Protein AF-A0A0A8UQR0-F1 (afdb_monomer_lite)

Structure (mmCIF, N/CA/C/O backbone):
data_AF-A0A0A8UQR0-F1
#
_entry.id   AF-A0A0A8UQR0-F1
#
loop_
_atom_site.group_PDB
_atom_site.id
_atom_site.type_symbol
_atom_site.label_atom_id
_atom_site.label_alt_id
_atom_site.label_comp_id
_atom_site.label_asym_id
_atom_site.label_entity_id
_atom_site.label_seq_id
_atom_site.pdbx_PDB_ins_code
_atom_site.Cartn_x
_atom_site.Cartn_y
_atom_site.Cartn_z
_atom_site.occupancy
_atom_site.B_iso_or_equiv
_atom_site.auth_seq_id
_atom_site.auth_comp_id
_atom_site.auth_asym_id
_atom_site.auth_atom_id
_atom_site.pdbx_PDB_model_num
ATOM 1 N N . MET A 1 1 ? 54.686 7.368 -71.693 1.00 35.97 1 MET A N 1
ATOM 2 C CA . MET A 1 1 ? 54.394 8.214 -70.517 1.00 35.97 1 MET A CA 1
ATOM 3 C C . MET A 1 1 ? 52.933 8.012 -70.152 1.00 35.97 1 MET A C 1
ATOM 5 O O . MET A 1 1 ? 52.071 8.606 -70.779 1.00 35.97 1 MET A O 1
ATOM 9 N N . GLN A 1 2 ? 52.648 7.084 -69.237 1.00 32.22 2 GLN A N 1
ATOM 10 C CA . GLN A 1 2 ? 51.301 6.881 -68.702 1.00 32.22 2 GLN A CA 1
ATOM 11 C C . GLN A 1 2 ? 51.170 7.713 -67.430 1.00 32.22 2 GLN A C 1
ATOM 13 O O . GLN A 1 2 ? 51.975 7.575 -66.508 1.00 32.22 2 GLN A O 1
ATOM 18 N N . ALA A 1 3 ? 50.191 8.613 -67.433 1.00 32.88 3 ALA A N 1
ATOM 19 C CA . ALA A 1 3 ? 49.817 9.415 -66.286 1.00 32.88 3 ALA A CA 1
ATOM 20 C C . ALA A 1 3 ? 49.315 8.488 -65.170 1.00 32.88 3 ALA A C 1
ATOM 22 O O . ALA A 1 3 ? 48.373 7.722 -65.368 1.00 32.88 3 ALA A O 1
ATOM 23 N N . LYS A 1 4 ? 49.970 8.553 -64.009 1.00 37.84 4 LYS A N 1
ATOM 24 C CA . LYS A 1 4 ? 49.445 8.008 -62.759 1.00 37.84 4 LYS A CA 1
ATOM 25 C C . LYS A 1 4 ? 48.233 8.849 -62.373 1.00 37.84 4 LYS A C 1
ATOM 27 O O . LYS A 1 4 ? 48.379 10.023 -62.052 1.00 37.84 4 LYS A O 1
ATOM 32 N N . THR A 1 5 ? 47.053 8.251 -62.415 1.00 36.47 5 THR A N 1
ATOM 33 C CA . THR A 1 5 ? 45.875 8.761 -61.720 1.00 36.47 5 THR A CA 1
ATOM 34 C C . THR A 1 5 ? 46.119 8.599 -60.224 1.00 36.47 5 THR A C 1
ATOM 36 O O . THR A 1 5 ? 46.084 7.492 -59.688 1.00 36.47 5 THR A O 1
ATOM 39 N N . GLU A 1 6 ? 46.431 9.707 -59.558 1.00 36.31 6 GLU A N 1
ATOM 40 C CA . GLU A 1 6 ? 46.380 9.814 -58.105 1.00 36.31 6 GLU A CA 1
ATOM 41 C C . GLU A 1 6 ? 44.924 9.634 -57.663 1.00 36.31 6 GLU A C 1
ATOM 43 O O . GLU A 1 6 ? 44.077 10.505 -57.857 1.00 36.31 6 GLU A O 1
ATOM 48 N N . ASN A 1 7 ? 44.626 8.468 -57.090 1.00 35.53 7 ASN A N 1
ATOM 49 C CA . ASN A 1 7 ? 43.424 8.267 -56.295 1.00 35.53 7 ASN A CA 1
ATOM 50 C C . ASN A 1 7 ? 43.618 9.051 -54.993 1.00 35.53 7 ASN A C 1
ATOM 52 O O . ASN A 1 7 ? 44.247 8.573 -54.051 1.00 35.53 7 ASN A O 1
ATOM 56 N N . VAL A 1 8 ? 43.116 10.282 -54.964 1.00 37.09 8 VAL A N 1
ATOM 57 C CA . VAL A 1 8 ? 42.961 11.045 -53.726 1.00 37.09 8 VAL A CA 1
ATOM 58 C C . VAL A 1 8 ? 41.821 10.389 -52.951 1.00 37.09 8 VAL A C 1
ATOM 60 O O . VAL A 1 8 ? 40.648 10.697 -53.159 1.00 37.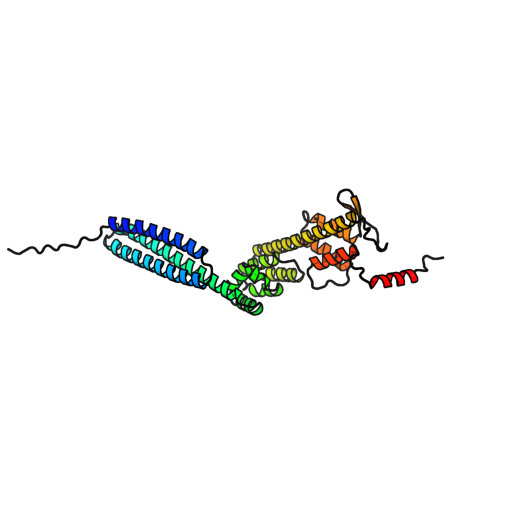09 8 VAL A O 1
ATOM 63 N N . GLU A 1 9 ? 42.163 9.428 -52.091 1.00 41.56 9 GLU A N 1
ATOM 64 C CA . GLU A 1 9 ? 41.259 8.954 -51.049 1.00 41.56 9 GLU A CA 1
ATOM 65 C C . GLU A 1 9 ? 40.857 10.159 -50.192 1.00 41.56 9 GLU A C 1
ATOM 67 O O . GLU A 1 9 ? 41.681 10.824 -49.565 1.00 41.56 9 GLU A O 1
ATOM 72 N N . SER A 1 10 ? 39.563 10.469 -50.212 1.00 42.19 10 SER A N 1
ATOM 73 C CA . SER A 1 10 ? 38.918 11.422 -49.310 1.00 42.19 10 SER A CA 1
ATOM 74 C C . SER A 1 10 ? 39.389 11.199 -47.867 1.00 42.19 10 SER A C 1
ATOM 76 O O . SER A 1 10 ? 39.423 10.039 -47.448 1.00 42.19 10 SER A O 1
ATOM 78 N N . PRO A 1 11 ? 39.702 12.251 -47.083 1.00 47.28 11 PRO A N 1
ATOM 79 C CA . PRO A 1 11 ? 40.235 12.082 -45.737 1.00 47.28 11 PRO A CA 1
ATOM 80 C C . PRO A 1 11 ? 39.185 11.396 -44.857 1.00 47.28 11 PRO A C 1
ATOM 82 O O . PRO A 1 11 ? 38.204 12.004 -44.427 1.00 47.28 11 PRO A O 1
ATOM 85 N N . GLY A 1 12 ? 39.367 10.095 -44.634 1.00 62.47 12 GLY A N 1
ATOM 86 C CA . GLY A 1 12 ? 38.559 9.321 -43.704 1.00 62.47 12 GLY A CA 1
ATOM 87 C C . GLY A 1 12 ? 38.751 9.864 -42.291 1.00 62.47 12 GLY A C 1
ATOM 88 O O . GLY A 1 12 ? 39.872 10.152 -41.880 1.00 62.47 12 GLY A O 1
ATOM 89 N N . ILE A 1 13 ? 37.654 10.030 -41.549 1.00 75.19 13 ILE A N 1
ATOM 90 C CA . ILE A 1 13 ? 37.680 10.411 -40.127 1.00 75.19 13 ILE A CA 1
ATOM 91 C C . ILE A 1 13 ? 38.603 9.436 -39.385 1.00 75.19 13 ILE A C 1
ATOM 93 O O . ILE A 1 13 ? 38.414 8.231 -39.517 1.00 75.19 13 ILE A O 1
ATOM 97 N N . SER A 1 14 ? 39.573 9.926 -38.607 1.00 85.19 14 SER A N 1
ATOM 98 C CA . SER A 1 14 ? 40.479 9.040 -37.866 1.00 85.19 14 SER A CA 1
ATOM 99 C C . SER A 1 14 ? 39.768 8.347 -36.693 1.00 85.19 14 SER A C 1
ATOM 101 O O . SER A 1 14 ? 38.771 8.850 -36.166 1.00 85.19 14 SER A O 1
ATOM 103 N N . LEU A 1 15 ? 40.301 7.211 -36.225 1.00 83.94 15 LEU A N 1
ATOM 104 C CA . LEU A 1 15 ? 39.770 6.517 -35.043 1.00 83.94 15 LEU A CA 1
ATOM 105 C C . LEU A 1 15 ? 39.748 7.437 -33.809 1.00 83.94 15 LEU A C 1
ATOM 107 O O . LEU A 1 15 ? 38.752 7.489 -33.093 1.00 83.94 15 LEU A O 1
ATOM 111 N N . ARG A 1 16 ? 40.794 8.249 -33.617 1.00 85.69 16 ARG A N 1
ATOM 112 C CA . ARG A 1 16 ? 40.886 9.223 -32.517 1.00 85.69 16 ARG A CA 1
ATOM 113 C C . ARG A 1 16 ? 39.823 10.322 -32.616 1.00 85.69 16 ARG A C 1
ATOM 115 O O . ARG A 1 16 ? 39.294 10.770 -31.597 1.00 85.69 16 ARG A O 1
ATOM 122 N N . ASP A 1 17 ? 39.471 10.742 -33.830 1.00 87.31 17 ASP A N 1
ATOM 123 C CA . ASP A 1 17 ? 38.374 11.692 -34.044 1.00 87.31 17 ASP A CA 1
ATOM 124 C C . ASP A 1 17 ? 37.016 11.064 -33.719 1.00 87.31 17 ASP A C 1
ATOM 126 O O . ASP A 1 17 ? 36.154 11.736 -33.149 1.00 87.31 17 ASP A O 1
ATOM 130 N N . LEU A 1 18 ? 36.820 9.777 -34.034 1.00 86.62 18 LEU A N 1
ATOM 131 C CA . LEU A 1 18 ? 35.623 9.031 -33.635 1.00 86.62 18 LEU A CA 1
ATOM 132 C C . LEU A 1 18 ? 35.529 8.881 -32.115 1.00 86.62 18 LEU A C 1
ATOM 134 O O . LEU A 1 18 ? 34.454 9.099 -31.558 1.00 86.62 18 LEU A O 1
ATOM 138 N N . GLU A 1 19 ? 36.633 8.578 -31.432 1.00 87.75 19 GLU A N 1
ATOM 139 C CA . GLU A 1 19 ? 36.680 8.497 -29.967 1.00 87.75 19 GLU A CA 1
ATOM 140 C C . GLU A 1 19 ? 36.320 9.828 -29.302 1.00 87.75 19 GLU A C 1
ATOM 142 O O . GLU A 1 19 ? 35.497 9.865 -28.382 1.00 87.75 19 GLU A O 1
ATOM 147 N N . ASN A 1 20 ? 36.899 10.932 -29.783 1.00 88.19 20 ASN A N 1
ATOM 148 C CA . ASN A 1 20 ? 36.610 12.269 -29.268 1.00 88.19 20 ASN A CA 1
ATOM 149 C C . ASN A 1 20 ? 35.148 12.658 -29.515 1.00 88.19 20 ASN A C 1
ATOM 151 O O . ASN A 1 20 ? 34.475 13.121 -28.592 1.00 88.19 20 ASN A O 1
ATOM 155 N N . LYS A 1 21 ? 34.630 12.414 -30.727 1.00 87.38 21 LYS A N 1
ATOM 156 C CA . LYS A 1 21 ? 33.216 12.653 -31.058 1.00 87.38 21 LYS A CA 1
ATOM 157 C C . LYS A 1 21 ? 32.290 11.836 -30.162 1.00 87.38 21 LYS A C 1
ATOM 159 O O . LYS A 1 21 ? 31.342 12.392 -29.616 1.00 87.38 21 LYS A O 1
ATOM 164 N N . PHE A 1 22 ? 32.579 10.552 -29.968 1.00 88.81 22 PHE A N 1
ATOM 165 C CA . PHE A 1 22 ? 31.787 9.678 -29.107 1.00 88.81 22 PHE A CA 1
ATOM 166 C C . PHE A 1 22 ? 31.813 10.129 -27.640 1.00 88.81 22 PHE A C 1
ATOM 168 O O . PHE A 1 22 ? 30.776 10.135 -26.972 1.00 88.81 22 PHE A O 1
ATOM 175 N N . ARG A 1 23 ? 32.977 10.555 -27.131 1.00 88.69 23 ARG A N 1
ATOM 176 C CA . ARG A 1 23 ? 33.119 11.054 -25.756 1.00 88.69 23 ARG A CA 1
ATOM 177 C C . ARG A 1 23 ? 32.273 12.303 -25.515 1.00 88.69 23 ARG A C 1
ATOM 179 O O . ARG A 1 23 ? 31.535 12.334 -24.532 1.00 88.69 23 ARG A O 1
ATOM 186 N N . THR A 1 24 ? 32.358 13.299 -26.396 1.00 88.75 24 THR A N 1
ATOM 187 C CA . THR A 1 24 ? 31.541 14.520 -26.303 1.00 88.75 24 THR A CA 1
ATOM 188 C C . THR A 1 24 ? 30.057 14.179 -26.388 1.00 88.75 24 THR A C 1
ATOM 190 O O . THR A 1 24 ? 29.279 14.582 -25.529 1.00 88.75 24 THR A O 1
ATOM 193 N N . TYR A 1 25 ? 29.682 13.323 -27.339 1.00 89.00 25 TYR A N 1
ATOM 194 C CA . TYR A 1 25 ? 28.292 12.925 -27.532 1.00 89.00 25 TYR A CA 1
ATOM 195 C C . TYR A 1 25 ? 27.687 12.204 -26.321 1.00 89.00 25 TYR A C 1
ATOM 197 O O . TYR A 1 25 ? 26.539 12.436 -25.949 1.00 89.00 25 TYR A O 1
ATOM 205 N N . THR A 1 26 ? 28.468 11.343 -25.666 1.00 87.56 26 THR A N 1
ATOM 206 C CA . THR A 1 26 ? 28.027 10.630 -24.458 1.00 87.56 26 THR A CA 1
ATOM 207 C C . THR A 1 26 ? 27.762 11.600 -23.300 1.00 87.56 26 THR A C 1
ATOM 209 O O . THR A 1 26 ? 26.810 11.410 -22.540 1.00 87.56 26 THR A O 1
ATOM 212 N N . LEU A 1 27 ? 28.573 12.658 -23.171 1.00 89.44 27 LEU A N 1
ATOM 213 C CA . LEU A 1 27 ? 28.341 13.717 -22.185 1.00 89.44 27 LEU A CA 1
ATOM 214 C C . LEU A 1 27 ? 27.054 14.485 -22.494 1.00 89.44 27 LEU A C 1
ATOM 216 O O . LEU A 1 27 ? 26.237 14.674 -21.593 1.00 89.44 27 LEU A O 1
ATOM 220 N N . ASP A 1 28 ? 26.829 14.843 -23.759 1.00 89.94 28 ASP A N 1
ATOM 221 C CA . ASP A 1 28 ? 25.608 15.528 -24.195 1.00 89.94 28 ASP A CA 1
ATOM 222 C C . ASP A 1 28 ? 24.356 14.682 -23.930 1.00 89.94 28 ASP A C 1
ATOM 224 O O . ASP A 1 28 ? 23.376 15.189 -23.387 1.00 89.94 28 ASP A O 1
ATOM 228 N N . CYS A 1 29 ? 24.412 13.372 -24.193 1.00 87.88 29 CYS A N 1
ATOM 229 C CA . CYS A 1 29 ? 23.359 12.419 -23.828 1.00 87.88 29 CYS A CA 1
ATOM 230 C C . CYS A 1 29 ? 23.086 12.401 -22.311 1.00 87.88 29 CYS A C 1
ATOM 232 O O . CYS A 1 29 ? 21.943 12.282 -21.863 1.00 87.88 29 CYS A O 1
ATOM 234 N N . GLY A 1 30 ? 24.136 12.502 -21.491 1.00 87.69 30 GLY A N 1
ATOM 235 C CA . GLY A 1 30 ? 24.023 12.623 -20.036 1.00 87.69 30 GLY A CA 1
ATOM 236 C C . GLY A 1 30 ? 23.313 13.911 -19.611 1.00 87.69 30 GLY A C 1
ATOM 237 O O . GLY A 1 30 ? 22.336 13.855 -18.861 1.00 87.69 30 GLY A O 1
ATOM 238 N N . PHE A 1 31 ? 23.756 15.059 -20.130 1.00 90.81 31 PHE A N 1
ATOM 239 C CA . PHE A 1 31 ? 23.133 16.357 -19.855 1.00 90.81 31 PHE A CA 1
ATOM 240 C C . PHE A 1 31 ? 21.690 16.424 -20.346 1.00 90.81 31 PHE A C 1
ATOM 242 O O . PHE A 1 31 ? 20.831 16.960 -19.648 1.00 90.81 31 PHE A O 1
ATOM 249 N N . PHE A 1 32 ? 21.410 15.853 -21.514 1.00 92.50 32 PHE A N 1
ATOM 250 C CA . PHE A 1 32 ? 20.069 15.747 -22.063 1.00 92.50 32 PHE A CA 1
ATOM 251 C C . PHE A 1 32 ? 19.125 15.033 -21.090 1.00 92.50 32 PHE A C 1
ATOM 253 O O . PHE A 1 32 ? 18.117 15.609 -20.686 1.00 92.50 32 PHE A O 1
ATOM 260 N N . ARG A 1 33 ? 19.490 13.829 -20.630 1.00 89.94 33 ARG A N 1
ATOM 261 C CA . ARG A 1 33 ? 18.686 13.061 -19.663 1.00 89.94 33 ARG A CA 1
ATOM 262 C C . ARG A 1 33 ? 18.449 13.827 -18.364 1.00 89.94 33 ARG A C 1
ATOM 264 O O . ARG A 1 33 ? 17.333 13.829 -17.850 1.00 89.94 33 ARG A O 1
ATOM 271 N N . ALA A 1 34 ? 19.477 14.501 -17.849 1.00 88.81 34 ALA A N 1
ATOM 272 C CA . ALA A 1 34 ? 19.352 15.318 -16.645 1.00 88.81 34 ALA A CA 1
ATOM 273 C C . ALA A 1 34 ? 18.372 16.488 -16.841 1.00 88.81 34 ALA A C 1
ATOM 275 O O . ALA A 1 34 ? 17.523 16.721 -15.985 1.00 88.81 34 ALA A O 1
ATOM 276 N N . ARG A 1 35 ? 18.435 17.183 -17.985 1.00 91.25 35 ARG A N 1
ATOM 277 C CA . ARG A 1 35 ? 17.501 18.272 -18.321 1.00 91.25 35 ARG A CA 1
ATOM 278 C C . ARG A 1 35 ? 16.073 17.769 -18.502 1.00 91.25 35 ARG A C 1
ATOM 280 O O . ARG A 1 35 ? 15.148 18.421 -18.032 1.00 91.25 35 ARG A O 1
ATOM 287 N N . GLN A 1 36 ? 15.887 16.627 -19.163 1.00 90.50 36 GLN A N 1
ATOM 288 C CA . GLN A 1 36 ? 14.553 16.059 -19.361 1.00 90.50 36 GLN A CA 1
ATOM 289 C C . GLN A 1 36 ? 13.915 15.636 -18.043 1.00 90.50 36 GLN A C 1
ATOM 291 O O . GLN A 1 36 ? 12.731 15.873 -17.850 1.00 90.50 36 GLN A O 1
ATOM 296 N N . ARG A 1 37 ? 14.696 15.098 -17.098 1.00 87.94 37 ARG A N 1
ATOM 297 C CA . ARG A 1 37 ? 14.196 14.785 -15.754 1.00 87.94 37 ARG A CA 1
ATOM 298 C C . ARG A 1 37 ? 13.560 16.002 -15.076 1.00 87.94 37 ARG A C 1
ATOM 300 O O . ARG A 1 37 ? 12.438 15.891 -14.608 1.00 87.94 37 ARG A O 1
ATOM 307 N N . VAL A 1 38 ? 14.231 17.156 -15.102 1.00 87.56 38 VAL A N 1
ATOM 308 C CA . VAL A 1 38 ? 13.683 18.408 -14.545 1.00 87.56 38 VAL A CA 1
ATOM 309 C C . VAL A 1 38 ? 12.371 18.785 -15.238 1.00 87.56 38 VAL A C 1
ATOM 311 O O . VAL A 1 38 ? 11.381 19.068 -14.578 1.00 87.56 38 VAL A O 1
ATOM 314 N N . LYS A 1 39 ? 12.319 18.697 -16.573 1.00 88.56 39 LYS A N 1
ATOM 315 C CA . LYS A 1 39 ? 11.089 18.983 -17.326 1.00 88.56 39 LYS A CA 1
ATOM 316 C C . LYS A 1 39 ? 9.941 18.020 -17.003 1.00 88.56 39 LYS A C 1
ATOM 318 O O . LYS A 1 39 ? 8.789 18.440 -17.012 1.00 88.56 39 LYS A O 1
ATOM 323 N N . PHE A 1 40 ? 10.233 16.742 -16.754 1.00 87.25 40 PHE A N 1
ATOM 324 C CA . PHE A 1 40 ? 9.223 15.760 -16.351 1.00 87.25 40 PHE A CA 1
ATOM 325 C C . PHE A 1 40 ? 8.680 16.039 -14.947 1.00 87.25 40 PHE A C 1
ATOM 327 O O . PHE A 1 40 ? 7.483 15.839 -14.728 1.00 87.25 40 PHE A O 1
ATOM 334 N N . ASP A 1 41 ? 9.531 16.511 -14.033 1.00 81.94 41 ASP A N 1
ATOM 335 C CA . ASP A 1 41 ? 9.133 16.923 -12.683 1.00 81.94 41 ASP A CA 1
ATOM 336 C C . ASP A 1 41 ? 8.239 18.184 -12.726 1.00 81.94 41 ASP A C 1
ATOM 338 O O . ASP A 1 41 ? 7.265 18.269 -11.981 1.00 81.94 41 ASP A O 1
ATOM 342 N N . ASP A 1 42 ? 8.495 19.104 -13.665 1.00 84.19 42 ASP A N 1
ATOM 343 C CA . ASP A 1 42 ? 7.727 20.348 -13.867 1.00 84.19 42 ASP A CA 1
ATOM 344 C C . ASP A 1 42 ? 6.433 20.172 -14.701 1.00 84.19 42 ASP A C 1
ATOM 346 O O . ASP A 1 42 ? 5.673 21.123 -14.920 1.00 84.19 42 ASP A O 1
ATOM 350 N N . ALA A 1 43 ? 6.166 18.974 -15.229 1.00 84.00 43 ALA A N 1
ATOM 351 C CA . ALA A 1 43 ? 5.028 18.732 -16.112 1.00 84.00 43 ALA A CA 1
ATOM 352 C C . ALA A 1 43 ? 3.699 18.664 -15.330 1.00 84.00 43 ALA A C 1
ATOM 354 O O . ALA A 1 43 ? 3.343 17.640 -14.744 1.00 84.00 43 ALA A O 1
ATOM 355 N N . ASN A 1 44 ? 2.927 19.752 -15.396 1.00 77.88 44 ASN A N 1
ATOM 356 C CA . ASN A 1 44 ? 1.726 19.966 -14.576 1.00 77.88 44 ASN A CA 1
ATOM 357 C C . ASN A 1 44 ? 0.451 19.234 -15.036 1.00 77.88 44 ASN A C 1
ATOM 359 O O . ASN A 1 44 ? -0.540 19.226 -14.309 1.00 77.88 44 ASN A O 1
ATOM 363 N N . ASN A 1 45 ? 0.419 18.656 -16.240 1.00 84.69 45 ASN A N 1
ATOM 364 C CA . ASN A 1 45 ? -0.737 17.895 -16.723 1.00 84.69 45 ASN A CA 1
ATOM 365 C C . ASN A 1 45 ? -0.314 16.725 -17.625 1.00 84.69 45 ASN A C 1
ATOM 367 O O . ASN A 1 45 ? 0.797 16.706 -18.164 1.00 84.69 45 ASN A O 1
ATOM 371 N N . LEU A 1 46 ? -1.216 15.751 -17.788 1.00 86.50 46 LEU A N 1
ATOM 372 C CA . LEU A 1 46 ? -0.942 14.517 -18.528 1.00 86.50 46 LEU A CA 1
ATOM 373 C C . LEU A 1 46 ? -0.615 14.777 -20.003 1.00 86.50 46 LEU A C 1
ATOM 375 O O . LEU A 1 46 ? 0.304 14.164 -20.528 1.00 86.50 46 LEU A O 1
ATOM 379 N N . THR A 1 47 ? -1.306 15.709 -20.659 1.00 88.12 47 THR A N 1
ATOM 380 C CA . THR A 1 47 ? -1.094 16.008 -22.083 1.00 88.12 47 THR A CA 1
ATOM 381 C C . THR A 1 47 ? 0.308 16.558 -22.345 1.00 88.12 47 THR A C 1
ATOM 383 O O . THR A 1 47 ? 0.995 16.111 -23.264 1.00 88.12 47 THR A O 1
ATOM 386 N N . THR A 1 48 ? 0.772 17.494 -21.513 1.00 88.19 48 THR A N 1
ATOM 387 C CA . THR A 1 48 ? 2.138 18.026 -21.579 1.00 88.19 48 THR A CA 1
ATOM 388 C C . THR A 1 48 ? 3.163 16.934 -21.267 1.00 88.19 48 THR A C 1
ATOM 390 O O . THR A 1 48 ? 4.179 16.838 -21.951 1.00 88.19 48 THR A O 1
ATOM 393 N N . PHE A 1 49 ? 2.882 16.071 -20.287 1.00 89.69 49 PHE A N 1
ATOM 394 C CA . PHE A 1 49 ? 3.744 14.941 -19.936 1.00 89.69 49 PHE A CA 1
ATOM 395 C C . PHE A 1 49 ? 3.865 13.913 -21.080 1.00 89.69 49 PHE A C 1
ATOM 397 O O . PHE A 1 49 ? 4.966 13.473 -21.407 1.00 89.69 49 PHE A O 1
ATOM 404 N N . GLU A 1 50 ? 2.758 13.580 -21.747 1.00 90.25 50 GLU A N 1
ATOM 405 C CA . GLU A 1 50 ? 2.704 12.704 -22.926 1.00 90.25 50 GLU A CA 1
ATOM 406 C C . GLU A 1 50 ? 3.461 13.278 -24.123 1.00 90.25 50 GLU A C 1
ATOM 408 O O . GLU A 1 50 ? 4.165 12.555 -24.835 1.00 90.25 50 GLU A O 1
ATOM 413 N N . GLN A 1 51 ? 3.309 14.580 -24.373 1.00 91.50 51 GLN A N 1
ATOM 414 C CA . GLN A 1 51 ? 4.055 15.262 -25.424 1.00 91.50 51 GLN A CA 1
ATOM 415 C C . GLN A 1 51 ? 5.559 15.220 -25.133 1.00 91.50 51 GLN A C 1
ATOM 417 O O . GLN A 1 51 ? 6.329 14.794 -25.994 1.00 91.50 51 GLN A O 1
ATOM 422 N N . LEU A 1 52 ? 5.961 15.561 -23.906 1.00 92.88 52 LEU A N 1
ATOM 423 C CA . LEU A 1 52 ? 7.358 15.535 -23.479 1.00 92.88 52 LEU A CA 1
ATOM 424 C C . LEU A 1 52 ? 7.969 14.129 -23.587 1.00 92.88 52 LEU A C 1
ATOM 426 O O . LEU A 1 52 ? 9.112 13.986 -24.025 1.00 92.88 52 LEU A O 1
ATOM 430 N N . HIS A 1 53 ? 7.211 13.079 -23.252 1.00 92.94 53 HIS A N 1
ATOM 431 C CA . HIS A 1 53 ? 7.640 11.692 -23.441 1.00 92.94 53 HIS A CA 1
ATOM 432 C C . HIS A 1 53 ? 7.875 11.346 -24.909 1.00 92.94 53 HIS A C 1
ATOM 434 O O . HIS A 1 53 ? 8.920 10.782 -25.235 1.00 92.94 53 HIS A O 1
ATOM 440 N N . ARG A 1 54 ? 6.933 11.690 -25.797 1.00 92.19 54 ARG A N 1
ATOM 441 C CA . ARG A 1 54 ? 7.062 11.422 -27.238 1.00 92.19 54 ARG A CA 1
ATOM 442 C C . ARG A 1 54 ? 8.272 12.132 -27.837 1.00 92.19 54 ARG A C 1
ATOM 444 O O . ARG A 1 54 ? 9.036 11.508 -28.570 1.00 92.19 54 ARG A O 1
ATOM 451 N N . GLU A 1 55 ? 8.462 13.404 -27.499 1.00 94.06 55 GLU A N 1
ATOM 452 C CA . GLU A 1 55 ? 9.615 14.196 -27.943 1.00 94.06 55 GLU A CA 1
ATOM 453 C C . GLU A 1 55 ? 10.926 13.603 -27.411 1.00 94.06 55 GLU A C 1
ATOM 455 O O . GLU A 1 55 ? 11.848 13.346 -28.184 1.00 94.06 55 GLU A O 1
ATOM 460 N N . THR A 1 56 ? 10.979 13.264 -26.121 1.00 94.06 56 THR A N 1
ATOM 461 C CA . THR A 1 56 ? 12.173 12.673 -25.501 1.00 94.06 56 THR A CA 1
ATOM 462 C C . THR A 1 56 ? 12.525 11.317 -26.111 1.00 94.06 56 THR A C 1
ATOM 464 O O . THR A 1 56 ? 13.684 11.082 -26.437 1.00 94.06 56 THR A O 1
ATOM 467 N N . ILE A 1 57 ? 11.553 10.419 -26.308 1.00 93.81 57 ILE A N 1
ATOM 468 C CA . ILE A 1 57 ? 11.798 9.106 -26.928 1.00 93.81 57 ILE A CA 1
ATOM 469 C C . ILE A 1 57 ? 12.288 9.275 -28.370 1.00 93.81 57 ILE A C 1
ATOM 471 O O . ILE A 1 57 ? 13.207 8.568 -28.788 1.00 93.81 57 ILE A O 1
ATOM 475 N N . LYS A 1 58 ? 11.719 10.222 -29.127 1.00 95.38 58 LYS A N 1
ATOM 476 C CA . LYS A 1 58 ? 12.183 10.538 -30.482 1.00 95.38 58 LYS A CA 1
ATOM 477 C C . LYS A 1 58 ? 13.652 10.973 -30.472 1.00 95.38 58 LYS A C 1
ATOM 479 O O . LYS A 1 58 ? 14.453 10.386 -31.194 1.00 95.38 58 LYS A O 1
ATOM 484 N N . GLU A 1 59 ? 14.017 11.920 -29.612 1.00 93.88 59 GLU A N 1
ATOM 485 C CA . GLU A 1 59 ? 15.397 12.406 -29.500 1.00 93.88 59 GLU A CA 1
ATOM 486 C C . GLU A 1 59 ? 16.372 11.313 -29.027 1.00 93.88 59 GLU A C 1
ATOM 488 O O . GLU A 1 59 ? 17.481 11.200 -29.548 1.00 93.88 59 GLU A O 1
ATOM 493 N N . VAL A 1 60 ? 15.974 10.442 -28.093 1.00 93.75 60 VAL A N 1
ATOM 494 C CA . VAL A 1 60 ? 16.819 9.310 -27.666 1.00 93.75 60 VAL A CA 1
ATOM 495 C C . VAL A 1 60 ? 16.996 8.287 -28.794 1.00 93.75 60 VAL A C 1
ATOM 497 O O . VAL A 1 60 ? 18.081 7.726 -28.952 1.00 93.75 60 VAL A O 1
ATOM 500 N N . ASN A 1 61 ? 15.975 8.056 -29.622 1.00 94.81 61 ASN A N 1
ATOM 501 C CA . ASN A 1 61 ? 16.103 7.199 -30.802 1.00 94.81 61 ASN A CA 1
ATOM 502 C C . ASN A 1 61 ? 17.048 7.797 -31.852 1.00 94.81 61 ASN A C 1
ATOM 504 O O . ASN A 1 61 ? 17.853 7.064 -32.430 1.00 94.81 61 ASN A O 1
ATOM 508 N N . GLU A 1 62 ? 17.016 9.115 -32.053 1.00 93.94 62 GLU A N 1
ATOM 509 C CA . GLU A 1 62 ? 18.003 9.823 -32.878 1.00 93.94 62 GLU A CA 1
ATOM 510 C C . GLU A 1 62 ? 19.419 9.663 -32.297 1.00 93.94 62 GLU A C 1
ATOM 512 O O . GLU A 1 62 ? 20.365 9.395 -33.044 1.00 93.94 62 GLU A O 1
ATOM 517 N N . GLN A 1 63 ? 19.563 9.699 -30.964 1.00 92.69 63 GLN A N 1
ATOM 518 C CA . GLN A 1 63 ? 20.839 9.436 -30.290 1.00 92.69 63 GLN A CA 1
ATOM 519 C C . GLN A 1 63 ? 21.350 8.011 -30.499 1.00 92.69 63 GLN A C 1
ATOM 521 O O . GLN A 1 63 ? 22.530 7.803 -30.798 1.00 92.69 63 GLN A O 1
ATOM 526 N N . ILE A 1 64 ? 20.466 7.021 -30.400 1.00 93.50 64 ILE A N 1
ATOM 527 C CA . ILE A 1 64 ? 20.791 5.621 -30.683 1.00 93.50 64 ILE A CA 1
ATOM 528 C C . ILE A 1 64 ? 21.219 5.452 -32.145 1.00 93.50 64 ILE A C 1
ATOM 530 O O . ILE A 1 64 ? 22.212 4.772 -32.408 1.00 93.50 64 ILE A O 1
ATOM 534 N N . ALA A 1 65 ? 20.506 6.069 -33.090 1.00 93.06 65 ALA A N 1
ATOM 535 C CA . ALA A 1 65 ? 20.830 5.996 -34.512 1.00 93.06 65 ALA A CA 1
ATOM 536 C C . ALA A 1 65 ? 22.198 6.627 -34.817 1.00 93.06 65 ALA A C 1
ATOM 538 O O . ALA A 1 65 ? 22.998 6.035 -35.545 1.00 93.06 65 ALA A O 1
ATOM 539 N N . PHE A 1 66 ? 22.502 7.778 -34.210 1.00 91.56 66 PHE A N 1
ATOM 540 C CA . PHE A 1 66 ? 23.796 8.442 -34.347 1.00 91.56 66 PHE A CA 1
ATOM 541 C C . PHE A 1 66 ? 24.949 7.569 -33.834 1.00 91.56 66 PHE A C 1
ATOM 543 O O . PHE A 1 66 ? 25.910 7.318 -34.566 1.00 91.56 66 PHE A O 1
ATOM 550 N N . VAL A 1 67 ? 24.842 7.042 -32.608 1.00 89.81 67 VAL A N 1
ATOM 551 C CA . VAL A 1 67 ? 25.869 6.154 -32.030 1.00 89.81 67 VAL A CA 1
ATOM 552 C C . VAL A 1 67 ? 25.978 4.850 -32.828 1.00 89.81 67 VAL A C 1
ATOM 554 O O . VAL A 1 67 ? 27.080 4.347 -33.042 1.00 89.81 67 VAL A O 1
ATOM 557 N N . GLY A 1 68 ? 24.860 4.327 -33.338 1.00 90.25 68 GLY A N 1
ATOM 558 C CA . GLY A 1 68 ? 24.836 3.159 -34.219 1.00 90.25 68 GLY A CA 1
ATOM 559 C C . GLY A 1 68 ? 25.607 3.390 -35.521 1.00 90.25 68 GLY A C 1
ATOM 560 O O . GLY A 1 68 ? 26.423 2.553 -35.909 1.00 90.25 68 GLY A O 1
ATOM 561 N N . ALA A 1 69 ? 25.421 4.547 -36.161 1.00 89.50 69 ALA A N 1
ATOM 562 C CA . ALA A 1 69 ? 26.168 4.924 -37.359 1.00 89.50 69 ALA A CA 1
ATOM 563 C C . ALA A 1 69 ? 27.674 5.068 -37.076 1.00 89.50 69 ALA A C 1
ATOM 565 O O . ALA A 1 69 ? 28.496 4.585 -37.859 1.00 89.50 69 ALA A O 1
ATOM 566 N N . GLN A 1 70 ? 28.047 5.661 -35.936 1.00 87.81 70 GLN A N 1
ATOM 567 C CA . GLN A 1 70 ? 29.449 5.744 -35.511 1.00 87.81 70 GLN A CA 1
ATOM 568 C C . GLN A 1 70 ? 30.052 4.367 -35.214 1.00 87.81 70 GLN A C 1
ATOM 570 O O . GLN A 1 70 ? 31.194 4.116 -35.590 1.00 87.81 70 GLN A O 1
ATOM 575 N N . SER A 1 71 ? 29.284 3.447 -34.625 1.00 88.44 71 SER A N 1
ATOM 576 C CA . SER A 1 71 ? 29.732 2.071 -34.385 1.00 88.44 71 SER A CA 1
ATOM 577 C C . SER A 1 71 ? 30.036 1.338 -35.693 1.00 88.44 71 SER A C 1
ATOM 579 O O . SER A 1 71 ? 31.055 0.660 -35.797 1.00 88.44 71 SER A O 1
ATOM 581 N N . VAL A 1 72 ? 29.217 1.520 -36.735 1.00 87.56 72 VAL A N 1
ATOM 582 C CA . VAL A 1 72 ? 29.492 0.956 -38.071 1.00 87.56 72 VAL A CA 1
ATOM 583 C C . VAL A 1 72 ? 30.773 1.540 -38.679 1.00 87.56 72 VAL A C 1
ATOM 585 O O . VAL A 1 72 ? 31.509 0.817 -39.348 1.00 87.56 72 VAL A O 1
ATOM 588 N N . GLN A 1 73 ? 31.071 2.820 -38.437 1.00 85.75 73 GLN A N 1
ATOM 589 C CA . GLN A 1 73 ? 32.330 3.433 -38.874 1.00 85.75 73 GLN A CA 1
ATOM 590 C C . GLN A 1 73 ? 33.530 2.902 -38.084 1.00 85.75 73 GLN A C 1
ATOM 592 O O . GLN A 1 73 ? 34.539 2.562 -38.693 1.00 85.75 73 GLN A O 1
ATOM 597 N N . ALA A 1 74 ? 33.406 2.751 -36.763 1.00 85.69 74 ALA A N 1
ATOM 598 C CA . ALA A 1 74 ? 34.453 2.202 -35.904 1.00 85.69 74 ALA A CA 1
ATOM 599 C C . ALA A 1 74 ? 34.823 0.754 -36.284 1.00 85.69 74 ALA A C 1
ATOM 601 O O . ALA A 1 74 ? 35.998 0.403 -36.279 1.00 85.69 74 ALA A O 1
ATOM 602 N N . LYS A 1 75 ? 33.856 -0.062 -36.736 1.00 85.31 75 LYS A N 1
ATOM 603 C CA . LYS A 1 75 ? 34.119 -1.423 -37.250 1.00 85.31 75 LYS A CA 1
ATOM 604 C C . LYS A 1 75 ? 35.065 -1.465 -38.455 1.00 85.31 75 LYS A C 1
ATOM 606 O O . LYS A 1 75 ? 35.694 -2.492 -38.684 1.00 85.31 75 LYS A O 1
ATOM 611 N N . LYS A 1 76 ? 35.179 -0.378 -39.229 1.00 86.94 76 LYS A N 1
ATOM 612 C CA . LYS A 1 76 ? 36.077 -0.312 -40.397 1.00 86.94 76 LYS A CA 1
ATOM 613 C C . LYS A 1 76 ? 37.562 -0.282 -40.012 1.00 86.94 76 LYS A C 1
ATOM 615 O O . LYS A 1 76 ? 38.394 -0.514 -40.878 1.00 86.94 76 LYS A O 1
ATOM 620 N N . PHE A 1 77 ? 37.881 -0.031 -38.740 1.00 83.94 77 PHE A N 1
ATOM 621 C CA . PHE A 1 77 ? 39.250 0.023 -38.214 1.00 83.94 77 PHE A CA 1
ATOM 622 C C . PHE A 1 77 ? 39.758 -1.326 -37.674 1.00 83.94 77 PHE A C 1
ATOM 624 O O . PHE A 1 77 ? 40.816 -1.373 -37.060 1.00 83.94 77 PHE A O 1
ATOM 631 N N . GLY A 1 78 ? 39.032 -2.431 -37.893 1.00 82.38 78 GLY A N 1
ATOM 632 C CA . GLY A 1 78 ? 39.488 -3.767 -37.495 1.00 82.38 78 GLY A CA 1
ATOM 633 C C . GLY A 1 78 ? 39.617 -3.931 -35.977 1.00 82.38 78 GLY A C 1
ATOM 634 O O . GLY A 1 78 ? 38.755 -3.466 -35.229 1.00 82.38 78 GLY A O 1
ATOM 635 N N . GLU A 1 79 ? 40.680 -4.604 -35.526 1.00 77.44 79 GLU A N 1
ATOM 636 C CA . GLU A 1 79 ? 40.924 -4.898 -34.105 1.00 77.44 79 GLU A CA 1
ATOM 637 C C . GLU A 1 79 ? 40.970 -3.622 -33.249 1.00 77.44 79 GLU A C 1
ATOM 639 O O . GLU A 1 79 ? 40.317 -3.574 -32.203 1.00 77.44 79 GLU A O 1
ATOM 644 N N . ASP A 1 80 ? 41.598 -2.555 -33.755 1.00 75.31 80 ASP A N 1
ATOM 645 C CA . ASP A 1 80 ? 41.738 -1.260 -33.072 1.00 75.31 80 ASP A CA 1
ATOM 646 C C . ASP A 1 80 ? 40.385 -0.570 -32.806 1.00 75.31 80 ASP A C 1
ATOM 648 O O . ASP A 1 80 ? 40.222 0.164 -31.832 1.00 75.31 80 ASP A O 1
ATOM 652 N N . GLY A 1 81 ? 39.370 -0.831 -33.637 1.00 82.31 81 GLY A N 1
ATOM 653 C CA . GLY A 1 81 ? 38.021 -0.274 -33.485 1.00 82.31 81 GLY A CA 1
ATOM 654 C C . GLY A 1 81 ? 37.115 -1.038 -32.512 1.00 82.31 81 GLY A C 1
ATOM 655 O O . GLY A 1 81 ? 35.996 -0.592 -32.229 1.00 82.31 81 GLY A O 1
ATOM 656 N N . THR A 1 82 ? 37.560 -2.192 -32.007 1.00 87.12 82 THR A N 1
ATOM 657 C CA . THR A 1 82 ? 36.714 -3.130 -31.249 1.00 87.12 82 THR A CA 1
ATOM 658 C C . THR A 1 82 ? 36.308 -2.575 -29.885 1.00 87.12 82 THR A C 1
ATOM 660 O O . THR A 1 82 ? 35.132 -2.657 -29.520 1.00 87.12 82 THR A O 1
ATOM 663 N N . ASP A 1 83 ? 37.238 -1.954 -29.150 1.00 87.31 83 ASP A N 1
ATOM 664 C CA . ASP A 1 83 ? 36.945 -1.341 -27.844 1.00 87.31 83 ASP A CA 1
ATOM 665 C C . ASP A 1 83 ? 35.923 -0.202 -27.970 1.00 87.31 83 ASP A C 1
ATOM 667 O O . ASP A 1 83 ? 34.907 -0.166 -27.266 1.00 87.31 83 ASP A O 1
ATOM 671 N N . LEU A 1 84 ? 36.127 0.685 -28.948 1.00 87.69 84 LEU A N 1
ATOM 672 C CA . LEU A 1 84 ? 35.208 1.786 -29.219 1.00 87.69 84 LEU A CA 1
ATOM 673 C C . LEU A 1 84 ? 33.810 1.273 -29.599 1.00 87.69 84 LEU A C 1
ATOM 675 O O . LEU A 1 84 ? 32.808 1.788 -29.096 1.00 87.69 84 LEU A O 1
ATOM 679 N N . CYS A 1 85 ? 33.726 0.212 -30.409 1.00 89.56 85 CYS A N 1
ATOM 680 C CA . CYS A 1 85 ? 32.457 -0.439 -30.738 1.00 89.56 85 CYS A CA 1
ATOM 681 C C . CYS A 1 85 ? 31.746 -0.999 -29.501 1.00 89.56 85 CYS A C 1
ATOM 683 O O . CYS A 1 85 ? 30.532 -0.826 -29.367 1.00 89.56 85 CYS A O 1
ATOM 685 N N . MET A 1 86 ? 32.471 -1.654 -28.588 1.00 89.50 86 MET A N 1
ATOM 686 C CA . MET A 1 86 ? 31.892 -2.160 -27.339 1.00 89.50 86 MET A CA 1
ATOM 687 C C . MET A 1 86 ? 31.332 -1.022 -26.483 1.00 89.50 86 MET A C 1
ATOM 689 O O . MET A 1 86 ? 30.198 -1.100 -26.004 1.00 89.50 86 MET A O 1
ATOM 693 N N . ARG A 1 87 ? 32.082 0.074 -26.336 1.00 90.00 87 ARG A N 1
ATOM 694 C CA . ARG A 1 87 ? 31.643 1.253 -25.576 1.00 90.00 87 ARG A CA 1
ATOM 695 C C . ARG A 1 87 ? 30.410 1.918 -26.196 1.00 90.00 87 ARG A C 1
ATOM 697 O O . ARG A 1 87 ? 29.481 2.258 -25.463 1.00 90.00 87 ARG A O 1
ATOM 704 N N . MET A 1 88 ? 30.361 2.039 -27.522 1.00 91.88 88 MET A N 1
ATOM 705 C CA . MET A 1 88 ? 29.197 2.551 -28.257 1.00 91.88 88 MET A CA 1
ATOM 706 C C . MET A 1 88 ? 27.961 1.661 -28.071 1.00 91.88 88 MET A C 1
ATOM 708 O O . MET A 1 88 ? 26.879 2.164 -27.770 1.00 91.88 88 MET A O 1
ATOM 712 N N . ASN A 1 89 ? 28.116 0.337 -28.166 1.00 91.88 89 ASN A N 1
ATOM 713 C CA . ASN A 1 89 ? 27.021 -0.611 -27.934 1.00 91.88 89 ASN A CA 1
ATOM 714 C C . ASN A 1 89 ? 26.497 -0.558 -26.493 1.00 91.88 89 ASN A C 1
ATOM 716 O O . ASN A 1 89 ? 25.287 -0.634 -26.273 1.00 91.88 89 ASN A O 1
ATOM 720 N N . ASN A 1 90 ? 27.384 -0.373 -25.513 1.00 92.25 90 ASN A N 1
ATOM 721 C CA . ASN A 1 90 ? 26.989 -0.179 -24.120 1.00 92.25 90 ASN A CA 1
ATOM 722 C C . ASN A 1 90 ? 26.159 1.099 -23.934 1.00 92.25 90 ASN A C 1
ATOM 724 O O . ASN A 1 90 ? 25.169 1.076 -23.200 1.00 92.25 90 ASN A O 1
ATOM 728 N N . GLU A 1 91 ? 26.512 2.197 -24.609 1.00 91.88 91 GLU A N 1
ATOM 729 C CA . GLU A 1 91 ? 25.716 3.428 -24.546 1.00 91.88 91 GLU A CA 1
ATOM 730 C C . GLU A 1 91 ? 24.359 3.269 -25.242 1.00 91.88 91 GLU A C 1
ATOM 732 O O . GLU A 1 91 ? 23.342 3.652 -24.667 1.00 91.88 91 GLU A O 1
ATOM 737 N N . ILE A 1 92 ? 24.294 2.593 -26.396 1.00 93.06 92 ILE A N 1
ATOM 738 C CA . ILE A 1 92 ? 23.014 2.215 -27.024 1.00 93.06 92 ILE A CA 1
ATOM 739 C C . ILE A 1 92 ? 22.156 1.397 -26.048 1.00 93.06 92 ILE A C 1
ATOM 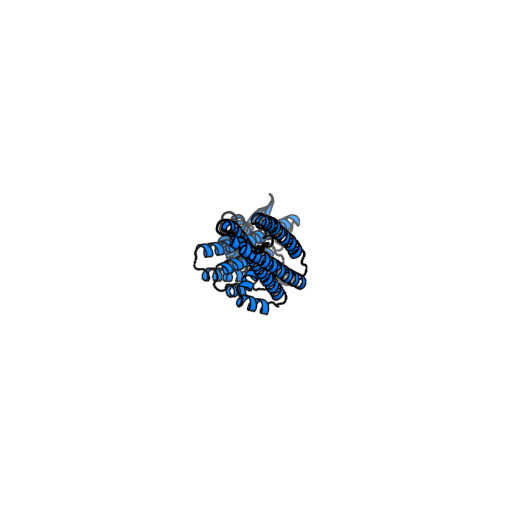741 O O . ILE A 1 92 ? 20.963 1.661 -25.889 1.00 93.06 92 ILE A O 1
ATOM 745 N N . GLY A 1 93 ? 22.755 0.425 -25.355 1.00 93.81 93 GLY A N 1
ATOM 746 C CA . GLY A 1 93 ? 22.072 -0.374 -24.339 1.00 93.81 93 GLY A CA 1
ATOM 747 C C . GLY A 1 93 ? 21.519 0.473 -23.189 1.00 93.81 93 GLY A C 1
ATOM 748 O O . GLY A 1 93 ? 20.384 0.266 -22.759 1.00 93.81 93 GLY A O 1
ATOM 749 N N . ARG A 1 94 ? 22.279 1.466 -22.714 1.00 92.94 94 ARG A N 1
ATOM 750 C CA . ARG A 1 94 ? 21.822 2.415 -21.683 1.00 92.94 94 ARG A CA 1
ATOM 751 C C . ARG A 1 94 ? 20.665 3.282 -22.168 1.00 92.94 94 ARG A C 1
ATOM 753 O O . ARG A 1 94 ? 19.709 3.469 -21.420 1.00 92.94 94 ARG A O 1
ATOM 760 N N . GLN A 1 95 ? 20.731 3.779 -23.398 1.00 92.94 95 GLN A N 1
ATOM 761 C CA . GLN A 1 95 ? 19.672 4.598 -23.989 1.00 92.94 95 GLN A CA 1
ATOM 762 C C . GLN A 1 95 ? 18.378 3.798 -24.181 1.00 92.94 95 GLN A C 1
ATOM 764 O O . GLN A 1 95 ? 17.299 4.276 -23.844 1.00 92.94 95 GLN A O 1
ATOM 769 N N . ARG A 1 96 ? 18.473 2.530 -24.600 1.00 94.94 96 ARG A N 1
ATOM 770 C CA . ARG A 1 96 ? 17.311 1.628 -24.677 1.00 94.94 96 ARG A CA 1
ATOM 771 C C . ARG A 1 96 ? 16.668 1.375 -23.314 1.00 94.94 96 ARG A C 1
ATOM 773 O O . ARG A 1 96 ? 15.449 1.434 -23.204 1.00 94.94 96 ARG A O 1
ATOM 780 N N . LYS A 1 97 ? 17.470 1.151 -22.265 1.00 94.88 97 LYS A N 1
ATOM 781 C CA . LYS A 1 97 ? 16.952 1.032 -20.888 1.00 94.88 97 LYS A CA 1
ATOM 782 C C . LYS A 1 97 ? 16.260 2.315 -20.425 1.00 94.88 97 LYS A C 1
ATOM 784 O O . LYS A 1 97 ? 15.260 2.248 -19.718 1.00 94.88 97 LYS A O 1
ATOM 789 N N . TYR A 1 98 ? 16.778 3.475 -20.826 1.00 93.44 98 TYR A N 1
ATOM 790 C CA . TYR A 1 98 ? 16.139 4.753 -20.531 1.00 93.44 98 TYR A CA 1
ATOM 791 C C . TYR A 1 98 ? 14.778 4.883 -21.231 1.00 93.44 98 TYR A C 1
ATOM 793 O O . TYR A 1 98 ? 13.809 5.222 -20.560 1.00 93.44 98 TYR A O 1
ATOM 801 N N . ILE A 1 99 ? 14.667 4.517 -22.515 1.00 94.19 99 ILE A N 1
ATOM 802 C CA . ILE A 1 99 ? 13.374 4.464 -23.227 1.00 94.19 99 ILE A CA 1
ATOM 803 C C . ILE A 1 99 ? 12.381 3.546 -22.502 1.00 94.19 99 ILE A C 1
ATOM 805 O O . ILE A 1 99 ? 11.277 3.982 -22.201 1.00 94.19 99 ILE A O 1
ATOM 809 N N . GLN A 1 100 ? 12.781 2.325 -22.133 1.00 94.56 100 GLN A N 1
ATOM 810 C CA . GLN A 1 100 ? 11.901 1.391 -21.411 1.00 94.56 100 GLN A CA 1
ATOM 811 C C . GLN A 1 100 ? 11.400 1.966 -20.076 1.00 94.56 100 GLN A C 1
ATOM 813 O O . GLN A 1 100 ? 10.231 1.816 -19.715 1.00 94.56 100 GLN A O 1
ATOM 818 N N . SER A 1 101 ? 12.278 2.656 -19.340 1.00 93.31 101 SER A N 1
ATOM 819 C CA . SER A 1 101 ? 11.894 3.355 -18.111 1.00 93.31 101 SER A CA 1
ATOM 820 C C . SER A 1 101 ? 10.885 4.469 -18.386 1.00 93.31 101 SER A C 1
ATOM 822 O O . SER A 1 101 ? 9.961 4.648 -17.596 1.00 93.31 101 SER A O 1
ATOM 824 N N . LEU A 1 102 ? 11.058 5.226 -19.472 1.00 92.06 102 LEU A N 1
ATOM 825 C CA . LEU A 1 102 ? 10.135 6.289 -19.861 1.00 92.06 102 LEU A CA 1
ATOM 826 C C . LEU A 1 102 ? 8.759 5.726 -20.245 1.00 92.06 102 LEU A C 1
ATOM 828 O O . LEU A 1 102 ? 7.744 6.248 -19.799 1.00 92.06 102 LEU A O 1
ATOM 832 N N . GLU A 1 103 ? 8.716 4.644 -21.019 1.00 92.31 103 GLU A N 1
ATOM 833 C CA . GLU A 1 103 ? 7.468 3.979 -21.416 1.00 92.31 103 GLU A CA 1
ATOM 834 C C . GLU A 1 103 ? 6.703 3.436 -20.202 1.00 92.31 103 GLU A C 1
ATOM 836 O O . GLU A 1 103 ? 5.490 3.616 -20.103 1.00 92.31 103 GLU A O 1
ATOM 841 N N . THR A 1 104 ? 7.417 2.845 -19.238 1.00 91.25 104 THR A N 1
ATOM 842 C CA . THR A 1 104 ? 6.818 2.346 -17.989 1.00 91.25 104 THR A CA 1
ATOM 843 C C . THR A 1 104 ? 6.208 3.485 -17.168 1.00 91.25 104 THR A C 1
ATOM 845 O O . THR A 1 104 ? 5.073 3.376 -16.709 1.00 91.25 104 THR A O 1
ATOM 848 N N . GLN A 1 105 ? 6.930 4.603 -17.020 1.00 90.38 105 GLN A N 1
ATOM 849 C CA . GLN A 1 105 ? 6.434 5.786 -16.303 1.00 90.38 105 GLN A CA 1
ATOM 850 C C . GLN A 1 105 ? 5.203 6.394 -16.977 1.00 90.38 105 GLN A C 1
ATOM 852 O O . GLN A 1 105 ? 4.266 6.814 -16.295 1.00 90.38 105 GLN A O 1
ATOM 857 N N . LEU A 1 106 ? 5.193 6.435 -18.311 1.00 91.56 106 LEU A N 1
ATOM 858 C CA . LEU A 1 106 ? 4.057 6.942 -19.064 1.00 91.56 106 LEU A CA 1
ATOM 859 C C . LEU A 1 106 ? 2.816 6.070 -18.862 1.00 91.56 106 LEU A C 1
ATOM 861 O O . LEU A 1 106 ? 1.755 6.601 -18.532 1.00 91.56 106 LEU A O 1
ATOM 865 N N . ALA A 1 107 ? 2.961 4.751 -18.999 1.00 91.31 107 ALA A N 1
ATOM 866 C CA . ALA A 1 107 ? 1.870 3.808 -18.779 1.00 91.31 107 ALA A CA 1
ATOM 867 C C . ALA A 1 107 ? 1.302 3.919 -17.353 1.00 91.31 107 ALA A C 1
ATOM 869 O O . ALA A 1 107 ? 0.085 3.947 -17.174 1.00 91.31 107 ALA A O 1
ATOM 870 N N . GLU A 1 108 ? 2.169 4.059 -16.342 1.00 91.38 108 GLU A N 1
ATOM 871 C CA . GLU A 1 108 ? 1.752 4.268 -14.952 1.00 91.38 108 GLU A CA 1
ATOM 872 C C . GLU A 1 108 ? 0.950 5.569 -14.790 1.00 91.38 108 GLU A C 1
ATOM 874 O O . GLU A 1 108 ? -0.147 5.545 -14.231 1.00 91.38 108 GLU A O 1
ATOM 879 N N . LYS A 1 109 ? 1.432 6.703 -15.325 1.00 90.62 109 LYS A N 1
ATOM 880 C CA . LYS A 1 109 ? 0.704 7.984 -15.246 1.00 90.62 109 LYS A CA 1
ATOM 881 C C . LYS A 1 109 ? -0.642 7.949 -15.973 1.00 90.62 109 LYS A C 1
ATOM 883 O O . LYS A 1 109 ? -1.616 8.496 -15.457 1.00 90.62 109 LYS A O 1
ATOM 888 N N . GLN A 1 110 ? -0.711 7.319 -17.144 1.00 92.44 110 GLN A N 1
ATOM 889 C CA . GLN A 1 110 ? -1.961 7.156 -17.894 1.00 92.44 110 GLN A CA 1
ATOM 890 C C . GLN A 1 110 ? -2.965 6.299 -17.123 1.00 92.44 110 GLN A C 1
ATOM 892 O O . GLN A 1 110 ? -4.147 6.645 -17.042 1.00 92.44 110 GLN A O 1
ATOM 897 N N . LEU A 1 111 ? -2.492 5.217 -16.502 1.00 93.88 111 LEU A N 1
ATOM 898 C CA . LEU A 1 111 ? -3.328 4.375 -15.660 1.00 93.88 111 LEU A CA 1
ATOM 899 C C . LEU A 1 111 ? -3.836 5.157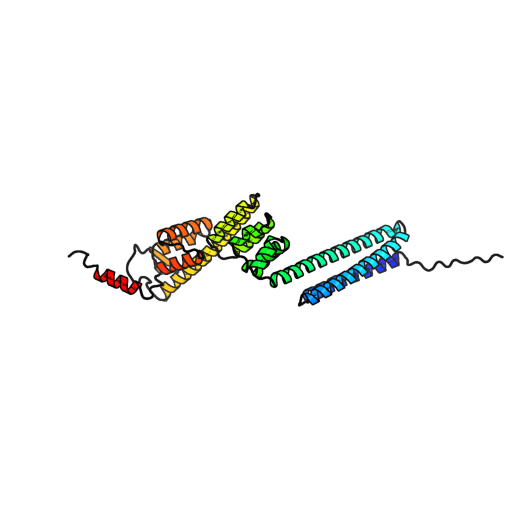 -14.444 1.00 93.88 111 LEU A C 1
ATOM 901 O O . LEU A 1 111 ? -5.037 5.171 -14.210 1.00 93.88 111 LEU A O 1
ATOM 905 N N . ILE A 1 112 ? -2.978 5.897 -13.734 1.00 92.88 112 ILE A N 1
ATOM 906 C CA . ILE A 1 112 ? -3.389 6.757 -12.608 1.00 92.88 112 ILE A CA 1
ATOM 907 C C . ILE A 1 112 ? -4.466 7.764 -13.036 1.00 92.88 112 ILE A C 1
ATOM 909 O O . ILE A 1 112 ? -5.489 7.894 -12.363 1.00 92.88 112 ILE A O 1
ATOM 913 N N . ALA A 1 113 ? -4.273 8.454 -14.163 1.00 91.88 113 ALA A N 1
ATOM 914 C CA . ALA A 1 113 ? -5.259 9.402 -14.679 1.00 91.88 113 ALA A CA 1
ATOM 915 C C . ALA A 1 113 ? -6.599 8.723 -15.002 1.00 91.88 113 ALA A C 1
ATOM 917 O O . ALA A 1 113 ? -7.660 9.262 -14.681 1.00 91.88 113 ALA A O 1
ATOM 918 N N . THR A 1 114 ? -6.548 7.514 -15.566 1.00 93.56 114 THR A N 1
ATOM 919 C CA . THR A 1 114 ? -7.737 6.690 -15.808 1.00 93.56 114 THR A CA 1
ATOM 920 C C . THR A 1 114 ? -8.430 6.364 -14.487 1.00 93.56 114 THR A C 1
ATOM 922 O O . THR A 1 114 ? -9.607 6.679 -14.341 1.00 93.56 114 THR A O 1
ATOM 925 N N . LEU A 1 115 ? -7.707 5.849 -13.486 1.00 94.38 115 LEU A N 1
ATOM 926 C CA . LEU A 1 115 ? -8.253 5.505 -12.167 1.00 94.38 115 LEU A CA 1
ATOM 927 C C . LEU A 1 115 ? -8.888 6.712 -11.450 1.00 94.38 115 LEU A C 1
ATOM 929 O O . LEU A 1 115 ? -9.908 6.556 -10.779 1.00 94.38 115 LEU A O 1
ATOM 933 N N . HIS A 1 116 ? -8.350 7.927 -11.618 1.00 92.56 116 HIS A N 1
ATOM 934 C CA . HIS A 1 116 ? -8.971 9.149 -11.086 1.00 92.56 116 HIS A CA 1
ATOM 935 C C . HIS A 1 116 ? -10.330 9.469 -11.716 1.00 92.56 116 HIS A C 1
ATOM 937 O O . HIS A 1 116 ? -11.188 10.027 -11.030 1.00 92.56 116 HIS A O 1
ATOM 943 N N . SER A 1 117 ? -10.532 9.119 -12.988 1.00 92.81 117 SER A N 1
ATOM 944 C CA . SER A 1 117 ? -11.794 9.353 -13.698 1.00 92.81 117 SER A CA 1
ATOM 945 C C . SER A 1 117 ? -12.899 8.353 -13.338 1.00 92.81 117 SER A C 1
ATOM 947 O O . SER A 1 117 ? -14.072 8.623 -13.593 1.00 92.81 117 SER A O 1
ATOM 949 N N . LEU A 1 118 ? -12.542 7.218 -12.725 1.00 94.62 118 LEU A N 1
ATOM 950 C CA . LEU A 1 118 ? -13.484 6.156 -12.383 1.00 94.62 118 LEU A CA 1
ATOM 951 C C . LEU A 1 118 ? -14.266 6.468 -11.100 1.00 94.62 118 LEU A C 1
ATOM 953 O O . LEU A 1 118 ? -13.741 7.005 -10.113 1.00 94.62 118 LEU A O 1
ATOM 957 N N . ASN A 1 119 ? -15.537 6.063 -11.093 1.00 93.00 119 ASN A N 1
ATOM 958 C CA . ASN A 1 119 ? -16.324 5.971 -9.863 1.00 93.00 119 ASN A CA 1
ATOM 959 C C . ASN A 1 119 ? -15.903 4.739 -9.028 1.00 93.00 119 ASN A C 1
ATOM 961 O O . ASN A 1 119 ? -15.046 3.965 -9.445 1.00 93.00 119 ASN A O 1
ATOM 965 N N . ALA A 1 120 ? -16.470 4.558 -7.830 1.00 91.50 120 ALA A N 1
ATOM 966 C CA . ALA A 1 120 ? -16.046 3.491 -6.914 1.00 91.50 120 ALA A CA 1
ATOM 967 C C . ALA A 1 120 ? -16.242 2.071 -7.486 1.00 91.50 120 ALA A C 1
ATOM 969 O O . ALA A 1 120 ? -15.339 1.244 -7.369 1.00 91.50 120 ALA A O 1
ATOM 970 N N . ASP A 1 121 ? -17.372 1.807 -8.146 1.00 94.38 121 ASP A N 1
ATOM 971 C CA . ASP A 1 121 ? -17.677 0.485 -8.711 1.00 94.38 121 ASP A CA 1
ATOM 972 C C . ASP A 1 121 ? -16.786 0.172 -9.917 1.00 94.38 121 ASP A C 1
ATOM 974 O O . ASP A 1 121 ? -16.226 -0.917 -10.028 1.00 94.38 121 ASP A O 1
ATOM 978 N N . GLN A 1 122 ? -16.591 1.156 -10.799 1.00 95.50 122 GLN A N 1
ATOM 979 C CA . GLN A 1 122 ? -15.685 1.040 -11.940 1.00 95.50 122 GLN A CA 1
ATOM 980 C C . GLN A 1 122 ? -14.237 0.856 -11.488 1.00 95.50 122 GLN A C 1
ATOM 982 O O . GLN A 1 122 ? -13.518 0.035 -12.052 1.00 95.50 122 GLN A O 1
ATOM 987 N N . LEU A 1 123 ? -13.814 1.599 -10.459 1.00 95.19 123 LEU A N 1
ATOM 988 C CA . LEU A 1 123 ? -12.491 1.455 -9.869 1.00 95.19 123 LEU A CA 1
ATOM 989 C C . LEU A 1 123 ? -12.310 0.037 -9.329 1.00 95.19 123 LEU A C 1
ATOM 991 O O . LEU A 1 123 ? -11.287 -0.580 -9.603 1.00 95.19 123 LEU A O 1
ATOM 995 N N . PHE A 1 124 ? -13.296 -0.495 -8.604 1.00 95.69 124 PHE A N 1
ATOM 996 C CA . PHE A 1 124 ? -13.250 -1.858 -8.084 1.00 95.69 124 PHE A CA 1
ATOM 997 C C . PHE A 1 124 ? -13.103 -2.901 -9.202 1.00 95.69 124 PHE A C 1
ATOM 999 O O . PHE A 1 124 ? -12.199 -3.735 -9.124 1.00 95.69 124 PHE A O 1
ATOM 1006 N N . GLU A 1 125 ? -13.922 -2.839 -10.254 1.00 95.94 125 GLU A N 1
ATOM 1007 C CA . GLU A 1 125 ? -13.850 -3.806 -11.358 1.00 95.94 125 GLU A CA 1
ATOM 1008 C C . GLU A 1 125 ? -12.537 -3.703 -12.153 1.00 95.94 125 GLU A C 1
ATOM 1010 O O . GLU A 1 125 ? -11.901 -4.729 -12.409 1.00 95.94 125 GLU A O 1
ATOM 1015 N N . GLU A 1 126 ? -12.059 -2.491 -12.461 1.00 95.25 126 GLU A N 1
ATOM 1016 C CA . GLU A 1 126 ? -10.754 -2.301 -13.115 1.00 95.25 126 GLU A CA 1
ATOM 1017 C C . GLU A 1 126 ? -9.638 -2.919 -12.263 1.00 95.25 126 GLU A C 1
ATOM 1019 O O . GLU A 1 126 ? -8.865 -3.748 -12.737 1.00 95.25 126 GLU A O 1
ATOM 1024 N N . THR A 1 127 ? -9.623 -2.614 -10.964 1.00 95.00 127 THR A N 1
ATOM 1025 C CA . THR A 1 127 ? -8.635 -3.128 -10.001 1.00 95.00 127 THR A CA 1
ATOM 1026 C C . THR A 1 127 ? -8.665 -4.655 -9.895 1.00 95.00 127 THR A C 1
ATOM 1028 O O . THR A 1 127 ? -7.628 -5.312 -9.776 1.00 95.00 127 THR A O 1
ATOM 1031 N N . LYS A 1 128 ? -9.861 -5.241 -9.959 1.00 95.38 128 LYS A N 1
ATOM 1032 C CA . LYS A 1 128 ? -10.075 -6.688 -9.913 1.00 95.38 128 LYS A CA 1
ATOM 1033 C C . LYS A 1 128 ? -9.614 -7.388 -11.188 1.00 95.38 128 LYS A C 1
ATOM 1035 O O . LYS A 1 128 ? -9.167 -8.526 -11.112 1.00 95.38 128 LYS A O 1
ATOM 1040 N N . SER A 1 129 ? -9.709 -6.739 -12.347 1.00 94.19 129 SER A N 1
ATOM 1041 C CA . SER A 1 129 ? -9.254 -7.303 -13.627 1.00 94.19 129 SER A CA 1
ATOM 1042 C C . SER A 1 129 ? -7.778 -7.036 -13.942 1.00 94.19 129 SER A C 1
ATOM 1044 O O . SER A 1 129 ? -7.158 -7.805 -14.675 1.00 94.19 129 SER A O 1
ATOM 1046 N N . ASN A 1 130 ? -7.195 -5.979 -13.373 1.00 94.38 130 ASN A N 1
ATOM 1047 C CA . ASN A 1 130 ? -5.886 -5.470 -13.753 1.00 94.38 130 ASN A CA 1
ATOM 1048 C C . ASN A 1 130 ? -4.941 -5.400 -12.546 1.00 94.38 130 ASN A C 1
ATOM 1050 O O . ASN A 1 130 ? -5.076 -4.562 -11.654 1.00 94.38 130 ASN A O 1
ATOM 1054 N N . LYS A 1 131 ? -3.918 -6.261 -12.548 1.00 94.44 131 LYS A N 1
ATOM 1055 C CA . LYS A 1 131 ? -2.912 -6.330 -11.479 1.00 94.44 131 LYS A CA 1
ATOM 1056 C C . LYS A 1 131 ? -2.153 -5.010 -11.282 1.00 94.44 131 LYS A C 1
ATOM 1058 O O . LYS A 1 131 ? -1.859 -4.639 -10.147 1.00 94.44 131 LYS A O 1
ATOM 1063 N N . ALA A 1 132 ? -1.837 -4.291 -12.361 1.00 93.00 132 ALA A N 1
ATOM 1064 C CA . ALA A 1 132 ? -1.139 -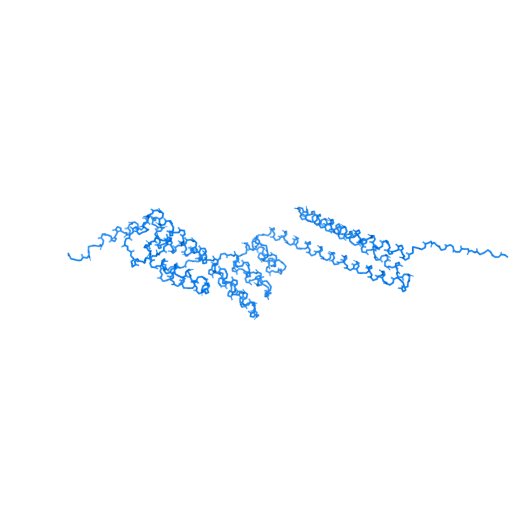3.008 -12.261 1.00 93.00 132 ALA A CA 1
ATOM 1065 C C . ALA A 1 132 ? -2.023 -1.951 -11.582 1.00 93.00 132 ALA A C 1
ATOM 1067 O O . ALA A 1 132 ? -1.542 -1.196 -10.737 1.00 93.00 132 ALA A O 1
ATOM 1068 N N . ALA A 1 133 ? -3.327 -1.959 -11.879 1.00 95.12 133 ALA A N 1
ATOM 1069 C CA . ALA A 1 133 ? -4.293 -1.123 -11.176 1.00 95.12 133 ALA A CA 1
ATOM 1070 C C . ALA A 1 133 ? -4.375 -1.505 -9.689 1.00 95.12 133 ALA A C 1
ATOM 1072 O O . ALA A 1 133 ? -4.307 -0.621 -8.842 1.00 95.12 133 ALA A O 1
ATOM 1073 N N . ALA A 1 134 ? -4.408 -2.801 -9.349 1.00 95.88 134 ALA A N 1
ATOM 1074 C CA . ALA A 1 134 ? -4.367 -3.276 -7.958 1.00 95.88 134 ALA A CA 1
ATOM 1075 C C . ALA A 1 134 ? -3.160 -2.761 -7.167 1.00 95.88 134 ALA A C 1
ATOM 1077 O O . ALA A 1 134 ? -3.330 -2.257 -6.055 1.00 95.88 134 ALA A O 1
ATOM 1078 N N . LEU A 1 135 ? -1.962 -2.809 -7.754 1.00 94.56 135 LEU A N 1
ATOM 1079 C CA . LEU A 1 135 ? -0.753 -2.277 -7.120 1.00 94.56 135 LEU A CA 1
ATOM 1080 C C . LEU A 1 135 ? -0.854 -0.763 -6.883 1.00 94.56 135 LEU A C 1
ATOM 1082 O O . LEU A 1 135 ? -0.510 -0.280 -5.802 1.00 94.56 135 LEU A O 1
ATOM 1086 N N . LEU A 1 136 ? -1.364 -0.012 -7.863 1.00 94.56 136 LEU A N 1
ATOM 1087 C CA . LEU A 1 136 ? -1.550 1.436 -7.739 1.00 94.56 136 LEU A CA 1
ATOM 1088 C C . LEU A 1 136 ? -2.601 1.802 -6.692 1.00 94.56 136 LEU A C 1
ATOM 1090 O O . LEU A 1 136 ? -2.364 2.694 -5.878 1.00 94.56 136 LEU A O 1
ATOM 1094 N N . VAL A 1 137 ? -3.730 1.093 -6.667 1.00 95.12 137 VAL A N 1
ATOM 1095 C CA . VAL A 1 137 ? -4.789 1.300 -5.673 1.00 95.12 137 VAL A CA 1
ATOM 1096 C C . VAL A 1 137 ? -4.282 1.009 -4.266 1.00 95.12 137 VAL A C 1
ATOM 1098 O O . VAL A 1 137 ? -4.599 1.759 -3.347 1.00 95.12 137 VAL A O 1
ATOM 1101 N N . ALA A 1 138 ? -3.457 -0.024 -4.083 1.00 94.12 138 ALA A N 1
ATOM 1102 C CA . ALA A 1 138 ? -2.866 -0.318 -2.783 1.00 94.12 138 ALA A CA 1
ATOM 1103 C C . ALA A 1 138 ? -1.831 0.734 -2.336 1.00 94.12 138 ALA A C 1
ATOM 1105 O O . ALA A 1 138 ? -1.653 0.959 -1.140 1.00 94.12 138 ALA A O 1
ATOM 1106 N N . ARG A 1 139 ? -1.149 1.392 -3.284 1.00 93.00 139 ARG A N 1
ATOM 1107 C CA . ARG A 1 139 ? -0.095 2.382 -3.013 1.00 93.00 139 ARG A CA 1
ATOM 1108 C C . ARG A 1 139 ? -0.625 3.801 -2.799 1.00 93.00 139 ARG A C 1
ATOM 1110 O O . ARG A 1 139 ? -0.007 4.562 -2.057 1.00 93.00 139 ARG A O 1
ATOM 1117 N N . ILE A 1 140 ? -1.723 4.174 -3.456 1.00 92.00 140 ILE A N 1
ATOM 1118 C CA . ILE A 1 140 ? -2.269 5.539 -3.449 1.00 92.00 140 ILE A CA 1
ATOM 1119 C C . ILE A 1 140 ? -3.462 5.608 -2.476 1.00 92.00 140 ILE A C 1
ATOM 1121 O O . ILE A 1 140 ? -4.524 5.049 -2.773 1.00 92.00 140 ILE A O 1
ATOM 1125 N N . PRO A 1 141 ? -3.343 6.320 -1.333 1.00 89.38 141 PRO A N 1
ATOM 1126 C CA . PRO A 1 141 ? -4.373 6.332 -0.288 1.00 89.38 141 PRO A CA 1
ATOM 1127 C C . PRO A 1 141 ? -5.755 6.793 -0.762 1.00 89.38 141 PRO A C 1
ATOM 1129 O O . PRO A 1 141 ? -6.769 6.288 -0.287 1.00 89.38 141 PRO A O 1
ATOM 1132 N N . GLU A 1 142 ? -5.803 7.728 -1.712 1.00 90.81 142 GLU A N 1
ATOM 1133 C CA . GLU A 1 142 ? -7.049 8.268 -2.269 1.00 90.81 142 GLU A CA 1
ATOM 1134 C C . GLU A 1 142 ? -7.873 7.203 -2.997 1.00 90.81 142 GLU A C 1
ATOM 1136 O O . GLU A 1 142 ? -9.099 7.174 -2.877 1.00 90.81 142 GLU A O 1
ATOM 1141 N N . PHE A 1 143 ? -7.210 6.304 -3.728 1.00 92.88 143 PHE A N 1
ATOM 1142 C CA . PHE A 1 143 ? -7.875 5.188 -4.392 1.00 92.88 143 PHE A CA 1
ATOM 1143 C C . PHE A 1 143 ? -8.252 4.106 -3.397 1.00 92.88 143 PHE A C 1
ATOM 1145 O O . PHE A 1 143 ? -9.394 3.649 -3.404 1.00 92.88 143 PHE A O 1
ATOM 1152 N N . ALA A 1 144 ? -7.330 3.752 -2.496 1.00 90.62 144 ALA A N 1
ATOM 1153 C CA . ALA A 1 144 ? -7.608 2.797 -1.436 1.00 90.62 144 ALA A CA 1
ATOM 1154 C C . ALA A 1 144 ? -8.871 3.195 -0.657 1.00 90.62 144 ALA A C 1
ATOM 1156 O O . ALA A 1 144 ? -9.746 2.359 -0.461 1.00 90.62 144 ALA A O 1
ATOM 1157 N N . ALA A 1 145 ? -9.015 4.465 -0.268 1.00 88.44 145 ALA A N 1
ATOM 1158 C CA . ALA A 1 145 ? -10.155 4.960 0.505 1.00 88.44 145 ALA A CA 1
ATOM 1159 C C . ALA A 1 145 ? -11.527 4.743 -0.165 1.00 88.44 145 ALA A C 1
ATOM 1161 O O . ALA A 1 145 ? -12.532 4.674 0.540 1.00 88.44 145 ALA A O 1
ATOM 1162 N N . LYS A 1 146 ? -11.581 4.607 -1.498 1.00 90.75 146 LYS A N 1
ATOM 1163 C CA . LYS A 1 146 ? -12.816 4.320 -2.250 1.00 90.75 146 LYS A CA 1
ATOM 1164 C C . LYS A 1 146 ? -13.205 2.836 -2.247 1.00 90.75 146 LYS A C 1
ATOM 1166 O O . LYS A 1 146 ? -14.329 2.516 -2.617 1.00 90.75 146 LYS A O 1
ATOM 1171 N N . ILE A 1 147 ? -12.299 1.944 -1.846 1.00 91.94 147 ILE A N 1
ATOM 1172 C CA . ILE A 1 147 ? -12.519 0.494 -1.805 1.00 91.94 147 ILE A CA 1
ATOM 1173 C C . ILE A 1 147 ? -12.899 0.062 -0.388 1.00 91.94 147 ILE A C 1
ATOM 1175 O O . ILE A 1 147 ? -12.159 0.323 0.567 1.00 91.94 147 ILE A O 1
ATOM 1179 N N . ALA A 1 148 ? -14.021 -0.644 -0.244 1.00 91.06 148 ALA A N 1
ATOM 1180 C CA . ALA A 1 148 ? -14.480 -1.169 1.041 1.00 91.06 148 ALA A CA 1
ATOM 1181 C C . ALA A 1 148 ? -13.558 -2.285 1.569 1.00 91.06 148 ALA A C 1
ATOM 1183 O O . ALA A 1 148 ? -12.908 -2.990 0.799 1.00 91.06 148 ALA A O 1
ATOM 1184 N N . ASN A 1 149 ? -13.505 -2.484 2.890 1.00 91.69 149 ASN A N 1
ATOM 1185 C CA . ASN A 1 149 ? -12.641 -3.511 3.490 1.00 91.69 149 ASN A CA 1
ATOM 1186 C C . ASN A 1 149 ? -12.991 -4.924 2.987 1.00 91.69 149 ASN A C 1
ATOM 1188 O O . ASN A 1 149 ? -12.095 -5.674 2.603 1.00 91.69 149 ASN A O 1
ATOM 1192 N N . SER A 1 150 ? -14.280 -5.265 2.927 1.00 91.56 150 SER A N 1
ATOM 1193 C CA . SER A 1 150 ? -14.807 -6.537 2.402 1.00 91.56 150 SER A CA 1
ATOM 1194 C C . SER A 1 150 ? -14.429 -6.824 0.950 1.00 91.56 150 SER A C 1
ATOM 1196 O O . SER A 1 150 ? -14.385 -7.988 0.554 1.00 91.56 150 SER A O 1
ATOM 1198 N N . GLN A 1 151 ? -14.123 -5.795 0.160 1.00 94.06 151 GLN A N 1
ATOM 1199 C CA . GLN A 1 151 ? -13.704 -5.943 -1.232 1.00 94.06 151 GLN A CA 1
ATOM 1200 C C . GLN A 1 151 ? -12.216 -6.291 -1.370 1.00 94.06 151 GLN A C 1
ATOM 1202 O O . GLN A 1 151 ? -11.835 -6.914 -2.359 1.00 94.06 151 GLN A O 1
ATOM 1207 N N . LEU A 1 152 ? -11.371 -5.945 -0.390 1.00 94.94 152 LEU A N 1
ATOM 1208 C CA . LEU A 1 152 ? -9.914 -6.093 -0.498 1.00 94.94 152 LEU A CA 1
ATOM 1209 C C . LEU A 1 152 ? -9.441 -7.530 -0.797 1.00 94.94 152 LEU A C 1
ATOM 1211 O O . LEU A 1 152 ? -8.574 -7.676 -1.659 1.00 94.94 152 LEU A O 1
ATOM 1215 N N . PRO A 1 153 ? -9.989 -8.605 -0.184 1.00 95.31 153 PRO A N 1
ATOM 1216 C CA . PRO A 1 153 ? -9.593 -9.979 -0.515 1.00 95.31 153 PRO A CA 1
ATOM 1217 C C . PRO A 1 153 ? -9.758 -10.333 -1.996 1.00 95.31 153 PRO A C 1
ATOM 1219 O O . PRO A 1 153 ? -8.963 -11.104 -2.533 1.00 95.31 153 PRO A O 1
ATOM 1222 N N . LEU A 1 154 ? -10.755 -9.743 -2.664 1.00 95.25 154 LEU A N 1
ATOM 1223 C CA . LEU A 1 154 ? -11.087 -10.012 -4.065 1.00 95.25 154 LEU A CA 1
ATOM 1224 C C . LEU A 1 154 ? -10.111 -9.352 -5.050 1.00 95.25 154 LEU A C 1
ATOM 1226 O O . LEU A 1 154 ? -10.088 -9.723 -6.218 1.00 95.25 154 LEU A O 1
ATOM 1230 N N . LEU A 1 155 ? -9.309 -8.394 -4.584 1.00 95.50 155 LEU A N 1
ATOM 1231 C CA . LEU A 1 155 ? -8.376 -7.610 -5.399 1.00 95.50 155 LEU A CA 1
ATOM 1232 C C . LEU A 1 155 ? -6.941 -8.139 -5.340 1.00 95.50 155 LEU A C 1
ATOM 1234 O O . LEU A 1 155 ? -6.036 -7.542 -5.909 1.00 95.50 155 LEU A O 1
ATOM 1238 N N . THR A 1 156 ? -6.709 -9.233 -4.619 1.00 91.56 156 THR A N 1
ATOM 1239 C CA . THR A 1 156 ? -5.359 -9.742 -4.347 1.00 91.56 156 THR A CA 1
ATOM 1240 C C . THR A 1 156 ? -4.747 -10.505 -5.515 1.00 91.56 156 THR A C 1
ATOM 1242 O O . THR A 1 156 ? -3.540 -10.710 -5.519 1.00 91.56 156 THR A O 1
ATOM 1245 N N . HIS A 1 157 ? -5.550 -10.948 -6.491 1.00 90.25 157 HIS A N 1
ATOM 1246 C CA . HIS A 1 157 ? -5.102 -11.786 -7.617 1.00 90.25 157 HIS A CA 1
ATOM 1247 C C . HIS A 1 157 ? -4.360 -13.068 -7.189 1.00 90.25 157 HIS A C 1
ATOM 1249 O O . HIS A 1 157 ? -3.577 -13.608 -7.963 1.00 90.25 157 HIS A O 1
ATOM 1255 N N . GLN A 1 158 ? -4.583 -13.543 -5.953 1.00 87.75 158 GLN A N 1
ATOM 1256 C CA . GLN A 1 158 ? -3.796 -14.621 -5.327 1.00 87.75 158 GLN A CA 1
ATOM 1257 C C . GLN A 1 158 ? -2.279 -14.344 -5.325 1.00 87.75 158 GLN A C 1
ATOM 1259 O O . GLN A 1 158 ? -1.468 -15.264 -5.261 1.00 87.75 158 GLN A O 1
ATOM 1264 N N . ASP A 1 159 ? -1.892 -13.069 -5.389 1.00 92.69 159 ASP A N 1
ATOM 1265 C CA . ASP A 1 159 ? -0.505 -12.636 -5.364 1.00 92.69 159 ASP A CA 1
ATOM 1266 C C . ASP A 1 159 ? -0.103 -12.213 -3.940 1.00 92.69 159 ASP A C 1
ATOM 1268 O O . ASP A 1 159 ? -0.679 -11.258 -3.400 1.00 92.69 159 ASP A O 1
ATOM 1272 N N . PRO A 1 160 ? 0.907 -12.860 -3.328 1.00 93.06 160 PRO A N 1
ATOM 1273 C CA . PRO A 1 160 ? 1.405 -12.493 -2.005 1.00 93.06 160 PRO A CA 1
ATOM 1274 C C . PRO A 1 160 ? 1.840 -11.027 -1.875 1.00 93.06 160 PRO A C 1
ATOM 1276 O O . PRO A 1 160 ? 1.684 -10.436 -0.805 1.00 93.06 160 PRO A O 1
ATOM 1279 N N . GLU A 1 161 ? 2.371 -10.413 -2.937 1.00 94.19 161 GLU A N 1
ATOM 1280 C CA . GLU A 1 161 ? 2.764 -9.000 -2.933 1.00 94.19 161 GLU A CA 1
ATOM 1281 C C . GLU A 1 161 ? 1.542 -8.095 -2.750 1.00 94.19 161 GLU A C 1
ATOM 1283 O O . GLU A 1 161 ? 1.542 -7.205 -1.896 1.00 94.19 161 GLU A O 1
ATOM 1288 N N . LEU A 1 162 ? 0.463 -8.373 -3.483 1.00 95.94 162 LEU A N 1
ATOM 1289 C CA . LEU A 1 162 ? -0.790 -7.636 -3.349 1.00 95.94 162 LEU A CA 1
ATOM 1290 C C . LEU A 1 162 ? -1.477 -7.910 -2.016 1.00 95.94 162 LEU A C 1
ATOM 1292 O O . LEU A 1 162 ? -2.012 -6.980 -1.414 1.00 95.94 162 LEU A O 1
ATOM 1296 N N . VAL A 1 163 ? -1.425 -9.147 -1.511 1.00 96.75 163 VAL A N 1
ATOM 1297 C CA . VAL A 1 163 ? -1.922 -9.450 -0.161 1.00 96.75 163 VAL A CA 1
ATOM 1298 C C . VAL A 1 163 ? -1.200 -8.580 0.869 1.00 96.75 163 VAL A C 1
ATOM 1300 O O . VAL A 1 163 ? -1.858 -7.952 1.699 1.00 96.75 163 VAL A O 1
ATOM 1303 N N . LYS A 1 164 ? 0.132 -8.461 0.802 1.00 96.00 164 LYS A N 1
ATOM 1304 C CA . LYS A 1 164 ? 0.910 -7.595 1.708 1.00 96.00 164 LYS A CA 1
ATOM 1305 C C . LYS A 1 164 ? 0.580 -6.113 1.531 1.00 96.00 164 LYS A C 1
ATOM 1307 O O . LYS A 1 164 ? 0.438 -5.394 2.526 1.00 96.00 164 LYS A O 1
ATOM 1312 N N . ALA A 1 165 ? 0.418 -5.659 0.290 1.00 96.00 165 ALA A N 1
ATOM 1313 C CA . ALA A 1 165 ? 0.069 -4.276 -0.010 1.00 96.00 165 ALA A CA 1
ATOM 1314 C C . ALA A 1 165 ? -1.309 -3.912 0.575 1.00 96.00 165 ALA A C 1
ATOM 1316 O O . ALA A 1 165 ? -1.425 -2.953 1.339 1.00 96.00 165 ALA A O 1
ATOM 1317 N N . PHE A 1 166 ? -2.337 -4.731 0.333 1.00 96.94 166 PHE A N 1
ATOM 1318 C CA . PHE A 1 166 ? -3.675 -4.507 0.889 1.00 96.94 166 PHE A CA 1
ATOM 1319 C C . PHE A 1 166 ? -3.768 -4.765 2.396 1.00 96.94 166 PHE A C 1
ATOM 1321 O O . PHE A 1 166 ? -4.575 -4.126 3.069 1.00 96.94 166 PHE A O 1
ATOM 1328 N N . THR A 1 167 ? -2.916 -5.625 2.956 1.00 96.56 167 THR A N 1
ATOM 1329 C CA . THR A 1 167 ? -2.754 -5.749 4.414 1.00 96.56 167 THR A CA 1
ATOM 1330 C C . THR A 1 167 ? -2.289 -4.418 5.004 1.00 96.56 167 THR A C 1
ATOM 1332 O O . THR A 1 167 ? -2.894 -3.931 5.952 1.00 96.56 167 THR A O 1
ATOM 1335 N N . THR A 1 168 ? -1.288 -3.776 4.393 1.00 95.75 168 THR A N 1
ATOM 1336 C CA . THR A 1 168 ? -0.788 -2.458 4.826 1.00 95.75 168 THR A CA 1
ATOM 1337 C C . THR A 1 168 ? -1.872 -1.380 4.711 1.00 95.75 168 THR A C 1
ATOM 1339 O O . THR A 1 168 ? -2.042 -0.564 5.621 1.00 95.75 168 THR A O 1
ATOM 1342 N N . VAL A 1 169 ? -2.668 -1.409 3.633 1.00 94.31 169 VAL A N 1
ATOM 1343 C CA . VAL A 1 169 ? -3.849 -0.540 3.489 1.00 94.31 169 VAL A CA 1
ATOM 1344 C C . VAL A 1 169 ? -4.825 -0.760 4.641 1.00 94.31 169 VAL A C 1
ATOM 1346 O O . VAL A 1 169 ? -5.269 0.211 5.253 1.00 94.31 169 VAL A O 1
ATOM 1349 N N . LEU A 1 170 ? -5.151 -2.011 4.966 1.00 94.50 170 LEU A N 1
ATOM 1350 C CA . LEU A 1 170 ? -6.082 -2.336 6.043 1.00 94.50 170 LEU A CA 1
ATOM 1351 C C . LEU A 1 170 ? -5.565 -1.866 7.411 1.00 94.50 170 LEU A C 1
ATOM 1353 O O . LEU A 1 170 ? -6.345 -1.347 8.205 1.00 94.50 170 LEU A O 1
ATOM 1357 N N . THR A 1 171 ? -4.259 -1.972 7.670 1.00 93.25 171 THR A N 1
ATOM 1358 C CA . THR A 1 171 ? -3.627 -1.485 8.909 1.00 93.25 171 THR A CA 1
ATOM 1359 C C . THR A 1 171 ? -3.743 0.022 9.077 1.00 93.25 171 THR A C 1
ATOM 1361 O O . THR A 1 171 ? -3.933 0.489 10.196 1.00 93.25 171 THR A O 1
ATOM 1364 N N . SER A 1 172 ? -3.677 0.780 7.979 1.00 89.25 172 SER A N 1
ATOM 1365 C CA . SER A 1 172 ? -3.830 2.241 8.010 1.00 89.25 172 SER A CA 1
ATOM 1366 C C . SER A 1 172 ? -5.257 2.710 8.336 1.00 89.25 172 SER A C 1
ATOM 1368 O O . SER A 1 172 ? -5.468 3.881 8.661 1.00 89.25 172 SER A O 1
ATOM 1370 N N . ARG A 1 173 ? -6.247 1.812 8.252 1.00 88.56 173 ARG A N 1
ATOM 1371 C CA . ARG A 1 173 ? -7.657 2.103 8.532 1.00 88.56 173 ARG A CA 1
ATOM 1372 C C . ARG A 1 173 ? -7.992 1.863 9.999 1.00 88.56 173 ARG A C 1
ATOM 1374 O O . ARG A 1 173 ? -7.258 1.230 10.753 1.00 88.56 173 ARG A O 1
ATOM 1381 N N . GLU A 1 174 ? -9.142 2.382 10.419 1.00 85.00 174 GLU A N 1
ATOM 1382 C CA . GLU A 1 174 ? -9.660 2.081 11.749 1.00 85.00 174 GLU A CA 1
ATOM 1383 C C . GLU A 1 174 ? -10.044 0.600 11.861 1.00 85.00 174 GLU A C 1
ATOM 1385 O O . GLU A 1 174 ? -10.732 0.059 10.996 1.00 85.00 174 GLU A O 1
ATOM 1390 N N . TYR A 1 175 ? -9.608 -0.049 12.942 1.00 87.81 175 TYR A N 1
ATOM 1391 C CA . TYR A 1 175 ? -9.872 -1.464 13.166 1.00 87.81 175 TYR A CA 1
ATOM 1392 C C . TYR A 1 175 ? -11.361 -1.712 13.464 1.00 87.81 175 TYR A C 1
ATOM 1394 O O . TYR A 1 175 ? -11.928 -1.173 14.423 1.00 87.81 175 TYR A O 1
ATOM 1402 N N . THR A 1 176 ? -11.989 -2.554 12.644 1.00 85.81 176 THR A N 1
ATOM 1403 C CA . THR A 1 176 ? -13.396 -2.969 12.753 1.00 85.81 176 THR A CA 1
ATOM 1404 C C . THR A 1 176 ? -13.510 -4.491 12.901 1.00 85.81 176 THR A C 1
ATOM 1406 O O . THR A 1 176 ? -12.532 -5.218 12.726 1.00 85.81 176 THR A O 1
ATOM 1409 N N . LEU A 1 177 ? -14.709 -5.003 13.204 1.00 82.94 177 LEU A N 1
ATOM 1410 C CA . LEU A 1 177 ? -14.960 -6.452 13.179 1.00 82.94 177 LEU A CA 1
ATOM 1411 C C . LEU A 1 177 ? -14.784 -7.029 11.767 1.00 82.94 177 LEU A C 1
ATOM 1413 O O . LEU A 1 177 ? -14.183 -8.089 11.603 1.00 82.94 177 LEU A O 1
ATOM 1417 N N . GLU A 1 178 ? -15.221 -6.289 10.746 1.00 87.62 178 GLU A N 1
ATOM 1418 C CA . GLU A 1 178 ? -14.967 -6.614 9.341 1.00 87.62 178 GLU A CA 1
ATOM 1419 C C . GLU A 1 178 ? -13.457 -6.725 9.067 1.00 87.62 178 GLU A C 1
ATOM 1421 O O . GLU A 1 178 ? -13.021 -7.707 8.470 1.00 87.62 178 GLU A O 1
ATOM 1426 N N . ALA A 1 179 ? -12.630 -5.803 9.578 1.00 90.62 179 ALA A N 1
ATOM 1427 C CA . ALA A 1 179 ? -11.178 -5.870 9.403 1.00 90.62 179 ALA A CA 1
ATOM 1428 C C . ALA A 1 179 ? -10.589 -7.196 9.923 1.00 90.62 179 ALA A C 1
ATOM 1430 O O . ALA A 1 179 ? -9.775 -7.808 9.234 1.00 90.62 179 ALA A O 1
ATOM 1431 N N . ALA A 1 180 ? -11.053 -7.698 11.074 1.00 90.81 180 ALA A N 1
ATOM 1432 C CA . ALA A 1 180 ? -10.626 -8.998 11.605 1.00 90.81 180 ALA A CA 1
ATOM 1433 C C . ALA A 1 180 ? -10.956 -10.163 10.648 1.00 90.81 180 ALA A C 1
ATOM 1435 O O . ALA A 1 180 ? -10.149 -11.080 10.462 1.00 90.81 180 ALA A O 1
ATOM 1436 N N . THR A 1 181 ? -12.125 -10.121 9.994 1.00 93.12 181 THR A N 1
ATOM 1437 C CA . THR A 1 181 ? -12.507 -11.127 8.985 1.00 93.12 181 THR A CA 1
ATOM 1438 C C . THR A 1 181 ? -11.650 -11.038 7.720 1.00 93.12 181 THR A C 1
ATOM 1440 O O . THR A 1 181 ? -11.275 -12.069 7.151 1.00 93.12 181 THR A O 1
ATOM 1443 N N . VAL A 1 182 ? -11.268 -9.824 7.314 1.00 95.44 182 VAL A N 1
ATOM 1444 C CA . VAL A 1 182 ? -10.399 -9.582 6.157 1.00 95.44 182 VAL A CA 1
ATOM 1445 C C . VAL A 1 182 ? -8.976 -10.068 6.436 1.00 95.44 182 VAL A C 1
ATOM 1447 O O . VAL A 1 182 ? -8.442 -10.822 5.626 1.00 95.44 182 VAL A O 1
ATOM 1450 N N . TYR A 1 183 ? -8.395 -9.767 7.606 1.00 95.94 183 TYR A N 1
ATOM 1451 C CA . TYR A 1 183 ? -7.103 -10.337 8.024 1.00 95.94 183 TYR A CA 1
ATOM 1452 C C . TYR A 1 183 ? -7.134 -11.871 8.016 1.00 95.94 183 TYR A C 1
ATOM 1454 O O . TYR A 1 183 ? -6.230 -12.518 7.487 1.00 95.94 183 TYR A O 1
ATOM 1462 N N . GLY A 1 184 ? -8.210 -12.470 8.538 1.00 94.69 184 GLY A N 1
ATOM 1463 C CA . GLY A 1 184 ? -8.413 -13.919 8.484 1.00 94.69 184 GLY A CA 1
ATOM 1464 C C . GLY A 1 184 ? -8.487 -14.478 7.059 1.00 94.69 184 GLY A C 1
ATOM 1465 O O . GLY A 1 184 ? -8.034 -15.597 6.827 1.00 94.69 184 GLY A O 1
ATOM 1466 N N . SER A 1 185 ? -9.018 -13.707 6.110 1.00 95.81 185 SER A N 1
ATOM 1467 C CA . SER A 1 185 ? -9.069 -14.076 4.691 1.00 95.81 185 SER A CA 1
ATOM 1468 C C . SER A 1 185 ? -7.696 -13.961 4.031 1.00 95.81 185 SER A C 1
ATOM 1470 O O . SER A 1 185 ? -7.275 -14.896 3.359 1.00 95.81 185 SER A O 1
ATOM 1472 N N . PHE A 1 186 ? -6.945 -12.887 4.293 1.00 96.69 186 PHE A N 1
ATOM 1473 C CA . PHE A 1 186 ? -5.574 -12.730 3.799 1.00 96.69 186 PHE A CA 1
ATOM 1474 C C . PHE A 1 186 ? -4.650 -13.856 4.263 1.00 96.69 186 PHE A C 1
ATOM 1476 O O . PHE A 1 186 ? -3.905 -14.392 3.449 1.00 96.69 186 PHE A O 1
ATOM 1483 N N . ARG A 1 187 ? -4.756 -14.302 5.524 1.00 95.69 187 ARG A N 1
ATOM 1484 C CA . ARG A 1 187 ? -3.979 -15.452 6.028 1.00 95.69 187 ARG A CA 1
ATOM 1485 C C . ARG A 1 187 ? -4.232 -16.749 5.251 1.00 95.69 187 ARG A C 1
ATOM 1487 O O . ARG A 1 187 ? -3.352 -17.600 5.210 1.00 95.69 187 ARG A O 1
ATOM 1494 N N . LYS A 1 188 ? -5.424 -16.919 4.666 1.00 94.50 188 LYS A N 1
ATOM 1495 C CA . LYS A 1 188 ? -5.775 -18.089 3.841 1.00 94.50 188 LYS A CA 1
ATOM 1496 C C . LYS A 1 188 ? -5.286 -17.974 2.397 1.00 94.50 188 LYS A C 1
ATOM 1498 O O . LYS A 1 188 ? -5.258 -18.983 1.707 1.00 94.50 188 LYS A O 1
ATOM 1503 N N . LEU A 1 189 ? -4.959 -16.765 1.941 1.00 94.19 189 LEU A N 1
ATOM 1504 C CA . LEU A 1 189 ? -4.506 -16.485 0.576 1.00 94.19 189 LEU A CA 1
ATOM 1505 C C . LEU A 1 189 ? -2.980 -16.564 0.423 1.00 94.19 189 LEU A C 1
ATOM 1507 O O . LEU A 1 189 ? -2.481 -16.389 -0.683 1.00 94.19 189 LEU A O 1
ATOM 1511 N N . VAL A 1 190 ? -2.243 -16.802 1.512 1.00 93.88 190 VAL A N 1
ATOM 1512 C CA . VAL A 1 190 ? -0.782 -16.932 1.504 1.00 93.88 190 VAL A CA 1
ATOM 1513 C C . VAL A 1 190 ? -0.354 -18.280 2.074 1.00 93.88 190 VAL A C 1
ATOM 1515 O O . VAL A 1 190 ? -0.857 -18.725 3.108 1.00 93.88 190 VAL A O 1
ATOM 1518 N N . ASP A 1 191 ? 0.625 -18.904 1.424 1.00 92.31 191 ASP A N 1
ATOM 1519 C CA . ASP A 1 191 ? 1.137 -20.214 1.837 1.00 92.31 191 ASP A CA 1
ATOM 1520 C C . ASP A 1 191 ? 2.322 -20.100 2.804 1.00 92.31 191 ASP A C 1
ATOM 1522 O O . ASP A 1 191 ? 2.449 -20.888 3.744 1.00 92.31 191 ASP A O 1
ATOM 1526 N N . LEU A 1 192 ? 3.182 -19.097 2.599 1.00 94.25 192 LEU A N 1
ATOM 1527 C CA . LEU A 1 192 ? 4.413 -18.911 3.363 1.00 94.25 192 LEU A CA 1
ATOM 1528 C C . LEU A 1 192 ? 4.132 -18.433 4.792 1.00 94.25 192 LEU A C 1
ATOM 1530 O O . LEU A 1 192 ? 3.438 -17.439 5.010 1.00 94.25 192 LEU A O 1
ATOM 1534 N N . GLU A 1 193 ? 4.765 -19.073 5.778 1.00 94.19 193 GLU A N 1
ATOM 1535 C CA . GLU A 1 193 ? 4.650 -18.653 7.182 1.00 94.19 193 GLU A CA 1
ATOM 1536 C C . GLU A 1 193 ? 5.210 -17.250 7.441 1.00 94.19 193 GLU A C 1
ATOM 1538 O O . GLU A 1 193 ? 4.681 -16.520 8.277 1.00 94.19 193 GLU A O 1
ATOM 1543 N N . SER A 1 194 ? 6.223 -16.814 6.684 1.00 94.75 194 SER A N 1
ATOM 1544 C CA . SER A 1 194 ? 6.716 -15.430 6.753 1.00 94.75 194 SER A CA 1
ATOM 1545 C C . SER A 1 194 ? 5.629 -14.408 6.422 1.00 94.75 194 SER A C 1
ATOM 1547 O O . SER A 1 194 ? 5.595 -13.321 6.998 1.00 94.75 194 SER A O 1
ATOM 1549 N N . ASP A 1 195 ? 4.732 -14.760 5.504 1.00 95.25 195 ASP A N 1
ATOM 1550 C CA . ASP A 1 195 ? 3.691 -13.867 5.011 1.00 95.25 195 ASP A CA 1
ATOM 1551 C C . ASP A 1 195 ? 2.508 -13.851 5.977 1.00 95.25 195 ASP A C 1
ATOM 1553 O O . ASP A 1 195 ? 1.983 -12.781 6.281 1.00 95.25 195 ASP A O 1
ATOM 1557 N N . LYS A 1 196 ? 2.161 -15.004 6.562 1.00 96.19 196 LYS A N 1
ATOM 1558 C CA . LYS A 1 196 ? 1.196 -15.075 7.670 1.00 96.19 196 LYS A CA 1
ATOM 1559 C C . LYS A 1 196 ? 1.673 -14.273 8.879 1.00 96.19 196 LYS A C 1
ATOM 1561 O O . LYS A 1 196 ? 0.907 -13.473 9.409 1.00 96.19 196 LYS A O 1
ATOM 1566 N N . LEU A 1 197 ? 2.948 -14.409 9.254 1.00 96.12 197 LEU A N 1
ATOM 1567 C CA . LEU A 1 197 ? 3.548 -13.639 10.344 1.00 96.12 197 LEU A CA 1
ATOM 1568 C C . LEU A 1 197 ? 3.525 -12.132 10.056 1.00 96.12 197 LEU A C 1
ATOM 1570 O O . LEU A 1 197 ? 3.235 -11.339 10.951 1.00 96.12 197 LEU A O 1
ATOM 1574 N N . PHE A 1 198 ? 3.799 -11.723 8.813 1.00 96.81 198 PHE A N 1
ATOM 1575 C CA . PHE A 1 198 ? 3.653 -10.326 8.406 1.00 96.81 198 PHE A CA 1
ATOM 1576 C C . PHE A 1 198 ? 2.217 -9.834 8.626 1.00 96.81 198 PHE A C 1
ATOM 1578 O O . PHE A 1 198 ? 2.027 -8.797 9.259 1.00 96.81 198 PHE A O 1
ATOM 1585 N N . ILE A 1 199 ? 1.214 -10.589 8.168 1.00 97.00 199 ILE A N 1
ATOM 1586 C CA . ILE A 1 199 ? -0.204 -10.242 8.336 1.00 97.00 199 ILE A CA 1
ATOM 1587 C C . ILE A 1 199 ? -0.576 -10.133 9.822 1.00 97.00 199 ILE A C 1
ATOM 1589 O O . ILE A 1 199 ? -1.222 -9.165 10.220 1.00 97.00 199 ILE A O 1
ATOM 1593 N N . ASP A 1 200 ? -0.129 -11.069 10.659 1.00 95.25 200 ASP A N 1
ATOM 1594 C CA . ASP A 1 200 ? -0.403 -11.053 12.100 1.00 95.25 200 ASP A CA 1
ATOM 1595 C C . ASP A 1 200 ? 0.258 -9.865 12.814 1.00 95.25 200 ASP A C 1
ATOM 1597 O O . ASP A 1 200 ? -0.329 -9.273 13.723 1.00 95.25 200 ASP A O 1
ATOM 1601 N N . ASN A 1 201 ? 1.463 -9.474 12.397 1.00 95.38 201 ASN A N 1
ATOM 1602 C CA . ASN A 1 201 ? 2.129 -8.283 12.922 1.00 95.38 201 ASN A CA 1
ATOM 1603 C C . ASN A 1 201 ? 1.365 -7.005 12.552 1.00 95.38 201 ASN A C 1
ATOM 1605 O O . ASN A 1 201 ? 1.179 -6.136 13.402 1.00 95.38 201 ASN A O 1
ATOM 1609 N N . GLN A 1 202 ? 0.878 -6.917 11.315 1.00 96.62 202 GLN A N 1
ATOM 1610 C CA . GLN A 1 202 ? 0.077 -5.790 10.836 1.00 96.62 202 GLN A CA 1
ATOM 1611 C C . GLN A 1 202 ? -1.290 -5.704 11.535 1.00 96.62 202 GLN A C 1
ATOM 1613 O O . GLN A 1 202 ? -1.718 -4.624 11.948 1.00 96.62 202 GLN A O 1
ATOM 1618 N N . GLU A 1 203 ? -1.958 -6.839 11.757 1.00 95.81 203 GLU A N 1
ATOM 1619 C CA . GLU A 1 203 ? -3.190 -6.891 12.549 1.00 95.81 203 GLU A CA 1
ATOM 1620 C C . GLU A 1 203 ? -2.943 -6.430 13.993 1.00 95.81 203 GLU A C 1
ATOM 1622 O O . GLU A 1 203 ? -3.683 -5.592 14.514 1.00 95.81 203 GLU A O 1
ATOM 1627 N N . ASN A 1 204 ? -1.880 -6.927 14.634 1.00 94.12 204 ASN A N 1
ATOM 1628 C CA . ASN A 1 204 ? -1.515 -6.515 15.989 1.00 94.12 204 ASN A CA 1
ATOM 1629 C C . ASN A 1 204 ? -1.214 -5.016 16.082 1.00 94.12 204 ASN A C 1
ATOM 1631 O O . ASN A 1 204 ? -1.602 -4.390 17.068 1.00 94.12 204 ASN A O 1
ATOM 1635 N N . GLU A 1 205 ? -0.560 -4.438 15.075 1.00 94.19 205 GLU A N 1
ATOM 1636 C CA . GLU A 1 205 ? -0.294 -3.001 15.019 1.00 94.19 205 GLU A CA 1
ATOM 1637 C C . GLU A 1 205 ? -1.590 -2.193 14.865 1.00 94.19 205 GLU A C 1
ATOM 1639 O O . GLU A 1 205 ? -1.820 -1.242 15.613 1.00 94.19 205 GLU A O 1
ATOM 1644 N N . SER A 1 206 ? -2.505 -2.620 13.991 1.00 93.56 206 SER A N 1
ATOM 1645 C CA . SER A 1 206 ? -3.822 -1.983 13.850 1.00 93.56 206 SER A CA 1
ATOM 1646 C C . SER A 1 206 ? -4.615 -2.012 15.168 1.00 93.56 206 SER A C 1
ATOM 1648 O O . SER A 1 206 ? -5.174 -0.999 15.605 1.00 93.56 206 SER A O 1
ATOM 1650 N N . ILE A 1 207 ? -4.590 -3.148 15.875 1.00 93.94 207 ILE A N 1
ATOM 1651 C CA . ILE A 1 207 ? -5.202 -3.286 17.203 1.00 93.94 207 ILE A CA 1
ATOM 1652 C C . ILE A 1 207 ? -4.490 -2.397 18.230 1.00 93.94 207 ILE A C 1
ATOM 1654 O O . ILE A 1 207 ? -5.149 -1.748 19.041 1.00 93.94 207 ILE A O 1
ATOM 1658 N N . ARG A 1 208 ? -3.156 -2.326 18.209 1.00 93.56 208 ARG A N 1
ATOM 1659 C CA . ARG A 1 208 ? -2.382 -1.459 19.107 1.00 93.56 208 ARG A CA 1
ATOM 1660 C C . ARG A 1 208 ? -2.793 0.001 18.932 1.00 93.56 208 ARG A C 1
ATOM 1662 O O . ARG A 1 208 ? -3.079 0.663 19.928 1.00 93.56 208 ARG A O 1
ATOM 1669 N N . GLN A 1 209 ? -2.899 0.484 17.696 1.00 90.81 209 GLN A N 1
ATOM 1670 C CA . GLN A 1 209 ? -3.349 1.847 17.397 1.00 90.81 209 GLN A CA 1
ATOM 1671 C C . GLN A 1 209 ? -4.774 2.108 17.899 1.00 90.81 209 GLN A C 1
ATOM 1673 O O . GLN A 1 209 ? -5.048 3.166 18.473 1.00 90.81 209 GLN A O 1
ATOM 1678 N N . LEU A 1 210 ? -5.679 1.135 17.750 1.00 91.38 210 LEU A N 1
ATOM 1679 C CA . LEU A 1 210 ? -7.017 1.189 18.341 1.00 91.38 210 LEU A CA 1
ATOM 1680 C C . LEU A 1 210 ? -6.949 1.323 19.876 1.00 91.38 210 LEU A C 1
ATOM 1682 O O . LEU A 1 210 ? -7.592 2.207 20.444 1.00 91.38 210 LEU A O 1
ATOM 1686 N N . LEU A 1 211 ? -6.159 0.485 20.552 1.00 91.12 211 LEU A N 1
ATOM 1687 C CA . LEU A 1 211 ? -6.008 0.499 22.013 1.00 91.12 211 LEU A CA 1
ATOM 1688 C C . LEU A 1 211 ? -5.404 1.810 22.531 1.00 91.12 211 LEU A C 1
ATOM 1690 O O . LEU A 1 211 ? -5.858 2.320 23.557 1.00 91.12 211 LEU A O 1
ATOM 1694 N N . VAL A 1 212 ? -4.445 2.397 21.809 1.00 89.88 212 VAL A N 1
ATOM 1695 C CA . VAL A 1 212 ? -3.901 3.729 22.122 1.00 89.88 212 VAL A CA 1
ATOM 1696 C C . VAL A 1 212 ? -5.008 4.783 22.067 1.00 89.88 212 VAL A C 1
ATOM 1698 O O . VAL A 1 212 ? -5.216 5.488 23.054 1.00 89.88 212 VAL A O 1
ATOM 1701 N N . LYS A 1 213 ? -5.801 4.825 20.987 1.00 87.06 213 LYS A N 1
ATOM 1702 C CA . LYS A 1 213 ? -6.932 5.766 20.852 1.00 87.06 213 LYS A CA 1
ATOM 1703 C C . LYS A 1 213 ? -7.974 5.595 21.963 1.00 87.06 213 LYS A C 1
ATOM 1705 O O . LYS A 1 213 ? -8.530 6.578 22.456 1.00 87.06 213 LYS A O 1
ATOM 1710 N N . ILE A 1 214 ? -8.249 4.356 22.377 1.00 85.25 214 ILE A N 1
ATOM 1711 C CA . ILE A 1 214 ? -9.145 4.064 23.507 1.00 85.25 214 ILE A CA 1
ATOM 1712 C C . ILE A 1 214 ? -8.554 4.602 24.813 1.00 85.25 214 ILE A C 1
ATOM 1714 O O . ILE A 1 214 ? -9.270 5.235 25.590 1.00 85.25 214 ILE A O 1
ATOM 1718 N N . SER A 1 215 ? -7.261 4.370 25.049 1.00 86.75 215 SER A N 1
ATOM 1719 C CA . SER A 1 215 ? -6.549 4.853 26.234 1.00 86.75 215 SER A CA 1
ATOM 1720 C C . SER A 1 215 ? -6.577 6.377 26.321 1.00 86.75 215 SER A C 1
ATOM 1722 O O . SER A 1 215 ? -6.980 6.920 27.348 1.00 86.75 215 SER A O 1
ATOM 1724 N N . GLU A 1 216 ? -6.260 7.073 25.229 1.00 85.50 216 GLU A N 1
ATOM 1725 C CA . GLU A 1 216 ? -6.322 8.536 25.139 1.00 85.50 216 GLU A CA 1
ATOM 1726 C C . GLU A 1 216 ? -7.736 9.076 25.387 1.00 85.50 216 GLU A C 1
ATOM 1728 O O . GLU A 1 216 ? -7.928 10.059 26.109 1.00 85.50 216 GLU A O 1
ATOM 1733 N N . TYR A 1 217 ? -8.754 8.418 24.826 1.00 83.88 217 TYR A N 1
ATOM 1734 C CA . TYR A 1 217 ? -10.145 8.798 25.050 1.00 83.88 217 TYR A CA 1
ATOM 1735 C C . TYR A 1 217 ? -10.556 8.634 26.520 1.00 83.88 217 TYR A C 1
ATOM 1737 O O . TYR A 1 217 ? -11.182 9.529 27.098 1.00 83.88 217 TYR A O 1
ATOM 1745 N N . LEU A 1 218 ? -10.183 7.512 27.138 1.00 83.38 218 LEU A N 1
ATOM 1746 C CA . LEU A 1 218 ? -10.446 7.244 28.547 1.00 83.38 218 LEU A CA 1
ATOM 1747 C C . LEU A 1 218 ? -9.734 8.255 29.452 1.00 83.38 218 LEU A C 1
ATOM 1749 O O . LEU A 1 218 ? -10.341 8.797 30.374 1.00 83.38 218 LEU A O 1
ATOM 1753 N N . GLU A 1 219 ? -8.469 8.543 29.158 1.00 84.56 219 GLU A N 1
ATOM 1754 C CA . GLU A 1 219 ? -7.670 9.567 29.826 1.00 84.56 219 GLU A CA 1
ATOM 1755 C C . GLU A 1 219 ? -8.351 10.931 29.781 1.00 84.56 219 GLU A C 1
ATOM 1757 O O . GLU A 1 219 ? -8.501 11.601 30.806 1.00 84.56 219 GLU A O 1
ATOM 1762 N N . LYS A 1 220 ? -8.841 11.336 28.606 1.00 82.69 220 LYS A N 1
ATOM 1763 C CA . LYS A 1 220 ? -9.601 12.579 28.456 1.00 82.69 220 LYS A CA 1
ATOM 1764 C C . LYS A 1 220 ? -10.841 12.585 29.354 1.00 82.69 220 LYS A C 1
ATOM 1766 O O . LYS A 1 220 ? -11.049 13.560 30.071 1.00 82.69 220 LYS A O 1
ATOM 1771 N N . LYS A 1 221 ? -11.624 11.499 29.376 1.00 75.88 221 LYS A N 1
ATOM 1772 C CA . LYS A 1 221 ? -12.824 11.377 30.227 1.00 75.88 221 LYS A CA 1
ATOM 1773 C C . LYS A 1 221 ? -12.502 11.448 31.723 1.00 75.88 221 LYS A C 1
ATOM 1775 O O . LYS A 1 221 ? -13.188 12.166 32.449 1.00 75.88 221 LYS A O 1
ATOM 1780 N N . LEU A 1 222 ? -11.441 10.776 32.172 1.00 78.31 222 LEU A N 1
ATOM 1781 C CA . LEU A 1 222 ? -10.978 10.828 33.563 1.00 78.31 222 LEU A CA 1
ATOM 1782 C C . LEU A 1 222 ? -10.527 12.241 33.958 1.00 78.31 222 LEU A C 1
ATOM 1784 O O . LEU A 1 222 ? -10.954 12.756 34.991 1.00 78.31 222 LEU A O 1
ATOM 1788 N N . ASN A 1 223 ? -9.728 12.903 33.114 1.00 80.44 223 ASN A N 1
ATOM 1789 C CA . ASN A 1 223 ? -9.286 14.279 33.355 1.00 80.44 223 ASN A CA 1
ATOM 1790 C C . ASN A 1 223 ? -10.474 15.258 33.420 1.00 80.44 223 ASN A C 1
ATOM 1792 O O . ASN A 1 223 ? -10.509 16.115 34.301 1.00 80.44 223 ASN A O 1
ATOM 1796 N N . THR A 1 224 ? -11.470 15.116 32.537 1.00 74.38 224 THR A N 1
ATOM 1797 C CA . THR A 1 224 ? -12.687 15.943 32.576 1.00 74.38 224 THR A CA 1
ATOM 1798 C C . THR A 1 224 ? -13.485 15.731 33.865 1.00 74.38 224 THR A C 1
ATOM 1800 O O . THR A 1 224 ? -13.923 16.712 34.463 1.00 74.38 224 THR A O 1
ATOM 1803 N N . SER A 1 225 ? -13.632 14.484 34.331 1.00 69.38 225 SER A N 1
ATOM 1804 C CA . SER A 1 225 ? -14.327 14.185 35.594 1.00 69.38 225 SER A CA 1
ATOM 1805 C C . SER A 1 225 ? -13.655 14.848 36.804 1.00 69.38 225 SER A C 1
ATOM 1807 O O . SER A 1 225 ? -14.345 15.370 37.677 1.00 69.38 225 SER A O 1
ATOM 1809 N N . ILE A 1 226 ? -12.319 14.906 36.830 1.00 71.50 226 ILE A N 1
ATOM 1810 C CA . ILE A 1 226 ? -11.566 15.632 37.866 1.00 71.50 226 ILE A CA 1
ATOM 1811 C C . ILE A 1 226 ? -11.818 17.138 37.782 1.00 71.50 226 ILE A C 1
ATOM 1813 O O . ILE A 1 226 ? -12.160 17.769 38.780 1.00 71.50 226 ILE A O 1
ATOM 1817 N N . GLN A 1 227 ? -11.622 17.720 36.594 1.00 69.81 227 GLN A N 1
ATOM 1818 C CA . GLN A 1 227 ? -11.650 19.171 36.391 1.00 69.81 227 GLN A CA 1
ATOM 1819 C C . GLN A 1 227 ? -13.014 19.773 36.701 1.00 69.81 227 GLN A C 1
ATOM 1821 O O . GLN A 1 227 ? -13.104 20.795 37.375 1.00 69.81 227 GLN A O 1
ATOM 1826 N N . MET A 1 228 ? -14.080 19.129 36.232 1.00 65.00 228 MET A N 1
ATOM 1827 C CA . MET A 1 228 ? -15.432 19.631 36.438 1.00 65.00 228 MET A CA 1
ATOM 1828 C C . MET A 1 228 ? -15.934 19.389 37.869 1.00 65.00 228 MET A C 1
ATOM 1830 O O . MET A 1 228 ? -17.037 19.823 38.193 1.00 65.00 228 MET A O 1
ATOM 1834 N N . LYS A 1 229 ? -15.174 18.662 38.716 1.00 60.66 229 LYS A N 1
ATOM 1835 C CA . LYS A 1 229 ? -15.649 18.074 39.986 1.00 60.66 229 LYS A CA 1
ATOM 1836 C C . LYS A 1 229 ? -17.003 17.374 39.829 1.00 60.66 229 LYS A C 1
ATOM 1838 O O . LYS A 1 229 ? -17.723 17.165 40.806 1.00 60.66 229 LYS A O 1
ATOM 1843 N N . THR A 1 230 ? -17.360 17.023 38.594 1.00 53.34 230 THR A N 1
ATOM 1844 C CA . THR A 1 230 ? -18.544 16.255 38.292 1.00 53.34 230 THR A CA 1
ATOM 1845 C C . THR A 1 230 ? -18.200 14.876 38.779 1.00 53.34 230 THR A C 1
ATOM 1847 O O . THR A 1 230 ? -17.441 14.130 38.165 1.00 53.34 230 THR A O 1
ATOM 1850 N N . ILE A 1 231 ? -18.730 14.565 39.953 1.00 51.88 231 ILE A N 1
ATOM 1851 C CA . ILE A 1 231 ? -19.051 13.203 40.310 1.00 51.88 231 ILE A CA 1
ATOM 1852 C C . ILE A 1 231 ? -19.922 12.725 39.135 1.00 51.88 231 ILE A C 1
ATOM 1854 O O . ILE A 1 231 ? -21.065 13.168 39.047 1.00 51.88 231 ILE A O 1
ATOM 1858 N N . PRO A 1 232 ? -19.443 11.891 38.191 1.00 44.44 232 PRO A N 1
ATOM 1859 C CA . PRO A 1 232 ? -20.276 11.447 37.068 1.00 44.44 232 PRO A CA 1
ATOM 1860 C C . PRO A 1 232 ? -21.443 10.570 37.550 1.00 44.44 232 PRO A C 1
ATOM 1862 O O . PRO A 1 232 ? -22.279 10.135 36.769 1.00 44.44 232 PRO A O 1
ATOM 1865 N N . TRP A 1 233 ? -21.498 10.290 38.853 1.00 52.38 233 TRP A N 1
ATOM 1866 C CA . TRP A 1 233 ? -22.476 9.453 39.525 1.00 52.38 233 TRP A CA 1
ATOM 1867 C C . TRP A 1 233 ? -23.724 10.277 39.849 1.00 52.38 233 TRP A C 1
ATOM 1869 O O . TRP A 1 233 ? -24.065 10.433 41.022 1.00 52.38 233 TRP A O 1
ATOM 1879 N N . SER A 1 234 ? -24.404 10.818 38.831 1.00 40.19 234 SER A N 1
ATOM 1880 C CA . SER A 1 234 ? -25.682 11.510 39.048 1.00 40.19 234 SER A CA 1
ATOM 1881 C C . SER A 1 234 ? -26.724 10.613 39.717 1.00 40.19 234 SER A C 1
ATOM 1883 O O . SER A 1 234 ? -27.667 11.143 40.292 1.00 40.19 234 SER A O 1
ATOM 1885 N N . LEU A 1 235 ? -26.550 9.286 39.747 1.00 38.72 235 LEU A N 1
ATOM 1886 C CA . LEU A 1 235 ? -27.403 8.388 40.519 1.00 38.72 235 LEU A CA 1
ATOM 1887 C C . LEU A 1 235 ? -26.554 7.306 41.190 1.00 38.72 235 LEU A C 1
ATOM 1889 O O . LEU A 1 235 ? -25.792 6.590 40.546 1.00 38.72 235 LEU A O 1
ATOM 1893 N N . GLY A 1 236 ? -26.653 7.220 42.516 1.00 41.59 236 GLY A N 1
ATOM 1894 C CA . GLY A 1 236 ? -25.961 6.247 43.357 1.00 41.59 236 GLY A CA 1
ATOM 1895 C C . GLY A 1 236 ? -26.446 4.811 43.163 1.00 41.59 236 GLY A C 1
ATOM 1896 O O . GLY A 1 236 ? -26.885 4.197 44.129 1.00 41.59 236 GLY A O 1
ATOM 1897 N N . TYR A 1 237 ? -26.344 4.260 41.954 1.00 45.56 237 TYR A N 1
ATOM 1898 C CA . TYR A 1 237 ? -26.683 2.869 41.682 1.00 45.56 237 TYR A CA 1
ATOM 1899 C C . TYR A 1 237 ? -25.689 2.198 40.731 1.00 45.56 237 TYR A C 1
ATOM 1901 O O . TYR A 1 237 ? -25.182 2.817 39.802 1.00 45.56 237 TYR A O 1
ATOM 1909 N N . PHE A 1 238 ? -25.457 0.913 41.014 1.00 39.69 238 PHE A N 1
ATOM 1910 C CA . PHE A 1 238 ? -24.494 -0.040 40.442 1.00 39.69 238 PHE A CA 1
ATOM 1911 C C . PHE A 1 238 ? -23.068 -0.046 41.031 1.00 39.69 238 PHE A C 1
ATOM 1913 O O . PHE A 1 238 ? -22.089 0.340 40.399 1.00 39.69 238 PHE A O 1
ATOM 1920 N N . GLY A 1 239 ? -22.950 -0.644 42.224 1.00 48.50 239 GLY A N 1
ATOM 1921 C CA . GLY A 1 239 ? -21.793 -1.485 42.563 1.00 48.50 239 GLY A CA 1
ATOM 1922 C C . GLY A 1 239 ? -20.594 -0.824 43.252 1.00 48.50 239 GLY A C 1
ATOM 1923 O O . GLY A 1 239 ? -20.490 0.396 43.384 1.00 48.50 239 GLY A O 1
ATOM 1924 N N . SER A 1 240 ? -19.686 -1.680 43.735 1.00 51.00 240 SER A N 1
ATOM 1925 C CA . SER A 1 240 ? -18.446 -1.332 44.435 1.00 51.00 240 SER A CA 1
ATOM 1926 C C . SER A 1 240 ? -17.593 -0.371 43.606 1.00 51.00 240 SER A C 1
ATOM 1928 O O . SER A 1 240 ? -17.071 -0.713 42.547 1.00 51.00 240 SER A O 1
ATOM 1930 N N . ARG A 1 241 ? -17.454 0.862 44.100 1.00 63.31 241 ARG A N 1
ATOM 1931 C CA . ARG A 1 241 ? -16.613 1.892 43.489 1.00 63.31 241 ARG A CA 1
ATOM 1932 C C . ARG A 1 241 ? -15.145 1.529 43.693 1.00 63.31 241 ARG A C 1
ATOM 1934 O O . ARG A 1 241 ? -14.687 1.437 44.831 1.00 63.31 241 ARG A O 1
ATOM 1941 N N . HIS A 1 242 ? -14.406 1.366 42.601 1.00 71.69 242 HIS A N 1
ATOM 1942 C CA . HIS A 1 242 ? -12.965 1.141 42.665 1.00 71.69 242 HIS A CA 1
ATOM 1943 C C . HIS A 1 242 ? -12.250 2.488 42.754 1.00 71.69 242 HIS A C 1
ATOM 1945 O O . HIS A 1 242 ? -12.559 3.417 42.004 1.00 71.69 242 HIS A O 1
ATOM 1951 N N . LYS A 1 243 ? -11.299 2.606 43.686 1.00 74.75 243 LYS A N 1
ATOM 1952 C CA . LYS A 1 243 ? -10.417 3.773 43.761 1.00 74.75 243 LYS A CA 1
ATOM 1953 C C . LYS A 1 243 ? -9.324 3.621 42.713 1.00 74.75 243 LYS A C 1
ATOM 1955 O O . LYS A 1 243 ? -8.539 2.679 42.766 1.00 74.75 243 LYS A O 1
ATOM 1960 N N . LEU A 1 244 ? -9.287 4.555 41.774 1.00 77.38 244 LEU A N 1
ATOM 1961 C CA . LEU A 1 244 ? -8.283 4.631 40.729 1.00 77.38 244 LEU A CA 1
ATOM 1962 C C . LEU A 1 244 ? -7.416 5.863 40.975 1.00 77.38 244 LEU A C 1
ATOM 1964 O O . LEU A 1 244 ? -7.926 6.979 41.069 1.00 77.38 244 LEU A O 1
ATOM 1968 N N . MET A 1 245 ? -6.108 5.653 41.110 1.00 77.12 245 MET A N 1
ATOM 1969 C CA . MET A 1 245 ? -5.156 6.752 41.239 1.00 77.12 245 MET A CA 1
ATOM 1970 C C . MET A 1 245 ? -4.875 7.342 39.862 1.00 77.12 245 MET A C 1
ATOM 1972 O O . MET A 1 245 ? -4.427 6.635 38.961 1.00 77.12 245 MET A O 1
ATOM 1976 N N . HIS A 1 246 ? -5.114 8.641 39.716 1.00 76.12 246 HIS A N 1
ATOM 1977 C CA . HIS A 1 246 ? -4.831 9.388 38.499 1.00 76.12 246 HIS A CA 1
ATOM 1978 C C . HIS A 1 246 ? -4.208 10.737 38.839 1.00 76.12 246 HIS A C 1
ATOM 1980 O O . HIS A 1 246 ? -4.804 11.510 39.582 1.00 76.12 246 HIS A O 1
ATOM 1986 N N . LYS A 1 247 ? -3.006 11.027 38.324 1.00 75.81 247 LYS A N 1
ATOM 1987 C CA . LYS A 1 247 ? -2.276 12.290 38.582 1.00 75.81 247 LYS A CA 1
ATOM 1988 C C . LYS A 1 247 ? -2.272 12.697 40.069 1.00 75.81 247 LYS A C 1
ATOM 1990 O O . LYS A 1 247 ? -2.598 13.828 40.418 1.00 75.81 247 LYS A O 1
ATOM 1995 N N . ASN A 1 248 ? -1.926 11.749 40.944 1.00 77.00 248 ASN A N 1
ATOM 1996 C CA . ASN A 1 248 ? -1.882 11.901 42.408 1.00 77.00 248 ASN A CA 1
ATOM 1997 C C . ASN A 1 248 ? -3.232 12.199 43.088 1.00 77.00 248 ASN A C 1
ATOM 1999 O O . ASN A 1 248 ? -3.262 12.582 44.255 1.00 77.00 248 ASN A O 1
ATOM 2003 N N . GLN A 1 249 ? -4.353 11.977 42.399 1.00 73.19 249 GLN A N 1
ATOM 2004 C CA . GLN A 1 249 ? -5.701 12.088 42.953 1.00 73.19 249 GLN A CA 1
ATOM 2005 C C . GLN A 1 249 ? -6.422 10.738 42.886 1.00 73.19 249 GLN A C 1
ATOM 2007 O O . GLN A 1 249 ? -6.345 10.023 41.888 1.00 73.19 249 GLN A O 1
ATOM 2012 N N . SER A 1 250 ? -7.126 10.375 43.960 1.00 76.94 250 SER A N 1
ATOM 2013 C CA . SER A 1 250 ? -7.950 9.161 44.006 1.00 76.94 250 SER A CA 1
ATOM 2014 C C . SER A 1 250 ? -9.339 9.462 43.452 1.00 76.94 250 SER A C 1
ATOM 2016 O O . SER A 1 250 ? -10.108 10.190 44.080 1.00 76.94 250 SER A O 1
ATOM 2018 N N . ILE A 1 251 ? -9.697 8.841 42.332 1.00 73.31 251 ILE A N 1
ATOM 2019 C CA . ILE A 1 251 ? -11.011 8.974 41.697 1.00 73.31 251 ILE A CA 1
ATOM 2020 C C . ILE A 1 251 ? -11.783 7.676 41.913 1.00 73.31 251 ILE A C 1
ATOM 2022 O O . ILE A 1 251 ? -11.284 6.588 41.632 1.00 73.31 251 ILE A O 1
ATOM 2026 N N . ALA A 1 252 ? -13.012 7.776 42.412 1.00 72.81 252 ALA A N 1
ATOM 2027 C CA . ALA A 1 252 ? -13.924 6.640 42.438 1.00 72.81 252 ALA A CA 1
ATOM 2028 C C . ALA A 1 252 ? -14.478 6.425 41.028 1.00 72.81 252 ALA A C 1
ATOM 2030 O O . ALA A 1 252 ? -15.107 7.339 40.510 1.00 72.81 252 ALA A O 1
ATOM 2031 N N . VAL A 1 253 ? -14.259 5.253 40.431 1.00 73.81 253 VAL A N 1
ATOM 2032 C CA . VAL A 1 253 ? -14.741 4.898 39.084 1.00 73.81 253 VAL A CA 1
ATOM 2033 C C . VAL A 1 253 ? -15.556 3.595 39.112 1.00 73.81 253 VAL A C 1
ATOM 2035 O O . VAL A 1 253 ? -15.407 2.802 40.051 1.00 73.81 253 VAL A O 1
ATOM 2038 N N . PRO A 1 254 ? -16.408 3.329 38.102 1.00 74.19 254 PRO A N 1
ATOM 2039 C CA . PRO A 1 254 ? -17.128 2.074 37.976 1.00 74.19 254 PRO A CA 1
ATOM 2040 C C . PRO A 1 254 ? -16.134 0.947 37.730 1.00 74.19 254 PRO A C 1
ATOM 2042 O O . PRO A 1 254 ? -15.111 1.142 37.067 1.00 74.19 254 PRO A O 1
ATOM 2045 N N . GLN A 1 255 ? -16.470 -0.256 38.187 1.00 76.75 255 GLN A N 1
ATOM 2046 C CA . GLN A 1 255 ? -15.635 -1.442 38.000 1.00 76.75 255 GLN A CA 1
ATOM 2047 C C . GLN A 1 255 ? -15.237 -1.661 36.529 1.00 76.75 255 GLN A C 1
ATOM 2049 O O . GLN A 1 255 ? -14.087 -1.973 36.251 1.00 76.75 255 GLN A O 1
ATOM 2054 N N . GLY A 1 256 ? -16.142 -1.409 35.572 1.00 76.75 256 GLY A N 1
ATOM 2055 C CA . GLY A 1 256 ? -15.819 -1.517 34.142 1.00 76.75 256 GLY A CA 1
ATOM 2056 C C . GLY A 1 256 ? -14.737 -0.546 33.660 1.00 76.75 256 GLY A C 1
ATOM 2057 O O . GLY A 1 256 ? -13.945 -0.911 32.799 1.00 76.75 256 GLY A O 1
ATOM 2058 N N . ILE A 1 257 ? -14.655 0.659 34.233 1.00 80.19 257 ILE A N 1
ATOM 2059 C CA . ILE A 1 257 ? -13.588 1.621 33.918 1.00 80.19 257 ILE A CA 1
ATOM 2060 C C . ILE A 1 257 ? -12.268 1.198 34.556 1.00 80.19 257 ILE A C 1
ATOM 2062 O O . ILE A 1 257 ? -11.221 1.321 33.923 1.00 80.19 257 ILE A O 1
ATOM 2066 N N . PHE A 1 258 ? -12.318 0.686 35.787 1.00 82.38 258 PHE A N 1
ATOM 2067 C CA . PHE A 1 258 ? -11.142 0.143 36.459 1.00 82.38 258 PHE A CA 1
ATOM 2068 C C . PHE A 1 258 ? -10.550 -1.031 35.667 1.00 82.38 258 PHE A C 1
ATOM 2070 O O . PHE A 1 258 ? -9.384 -0.979 35.292 1.00 82.38 258 PHE A O 1
ATOM 2077 N N . GLU A 1 259 ? -11.376 -2.023 35.317 1.00 84.12 259 GLU A N 1
ATOM 2078 C CA . GLU A 1 259 ? -10.989 -3.175 34.493 1.00 84.12 259 GLU A CA 1
ATOM 2079 C C . GLU A 1 259 ? -10.392 -2.731 33.151 1.00 84.12 259 GLU A C 1
ATOM 2081 O O . GLU A 1 259 ? -9.284 -3.141 32.808 1.00 84.12 259 GLU A O 1
ATOM 2086 N N . LEU A 1 260 ? -11.076 -1.839 32.422 1.00 85.62 260 LEU A N 1
ATOM 2087 C CA . LEU A 1 260 ? -10.600 -1.309 31.142 1.00 85.62 260 LEU A CA 1
ATOM 2088 C C . LEU A 1 260 ? -9.232 -0.625 31.292 1.00 85.62 260 LEU A C 1
ATOM 2090 O O . LEU A 1 260 ? -8.324 -0.882 30.502 1.00 85.62 260 LEU A O 1
ATOM 2094 N N . LYS A 1 261 ? -9.055 0.226 32.313 1.00 88.06 261 LYS A N 1
ATOM 2095 C CA . LYS A 1 261 ? -7.783 0.921 32.544 1.00 88.06 261 LYS A CA 1
ATOM 2096 C C . LYS A 1 261 ? -6.658 -0.056 32.868 1.00 88.06 261 LYS A C 1
ATOM 2098 O O . LYS A 1 261 ? -5.567 0.097 32.326 1.00 88.06 261 LYS A O 1
ATOM 2103 N N . THR A 1 262 ? -6.918 -1.051 33.714 1.00 87.81 262 THR A N 1
ATOM 2104 C CA . THR A 1 262 ? -5.936 -2.082 34.066 1.00 87.81 262 THR A CA 1
ATOM 2105 C C . THR A 1 262 ? -5.505 -2.883 32.841 1.00 87.81 262 THR A C 1
ATOM 2107 O O . THR A 1 262 ? -4.313 -3.109 32.665 1.00 87.81 262 THR A O 1
ATOM 2110 N N . GLN A 1 263 ? -6.439 -3.257 31.961 1.00 89.62 263 GLN A N 1
ATOM 2111 C CA . GLN A 1 263 ? -6.114 -3.953 30.710 1.00 89.62 263 GLN A CA 1
ATOM 2112 C C . GLN A 1 263 ? -5.270 -3.073 29.774 1.00 89.62 263 GLN A C 1
ATOM 2114 O O . GLN A 1 263 ? -4.254 -3.516 29.245 1.00 89.62 263 GLN A O 1
ATOM 2119 N N . LEU A 1 264 ? -5.621 -1.793 29.619 1.00 90.38 264 LEU A N 1
ATOM 2120 C CA . LEU A 1 264 ? -4.864 -0.858 28.774 1.00 90.38 264 LEU A CA 1
ATOM 2121 C C . LEU A 1 264 ? -3.448 -0.572 29.304 1.00 90.38 264 LEU A C 1
ATOM 2123 O O . LEU A 1 264 ? -2.545 -0.309 28.517 1.00 90.38 264 LEU A O 1
ATOM 2127 N N . GLN A 1 265 ? -3.219 -0.661 30.618 1.00 89.94 265 GLN A N 1
ATOM 2128 C CA . GLN A 1 265 ? -1.878 -0.553 31.214 1.00 89.94 265 GLN A CA 1
ATOM 2129 C C . GLN A 1 265 ? -0.958 -1.734 30.860 1.00 89.94 265 GLN A C 1
ATOM 2131 O O . GLN A 1 265 ? 0.252 -1.646 31.061 1.00 89.94 265 GLN A O 1
ATOM 2136 N N . GLN A 1 266 ? -1.503 -2.829 30.324 1.00 90.25 266 GLN A N 1
ATOM 2137 C CA . GLN A 1 266 ? -0.731 -3.996 29.894 1.00 90.25 266 GLN A CA 1
ATOM 2138 C C . GLN A 1 266 ? -0.243 -3.897 28.441 1.00 90.25 266 GLN A C 1
ATOM 2140 O O . GLN A 1 266 ? 0.395 -4.834 27.969 1.00 90.25 266 GLN A O 1
ATOM 2145 N N . LEU A 1 267 ? -0.479 -2.780 27.736 1.00 88.44 267 LEU A N 1
ATOM 2146 C CA . LEU A 1 267 ? -0.151 -2.618 26.308 1.00 88.44 267 LEU A CA 1
ATOM 2147 C C . LEU A 1 267 ? 1.325 -2.886 25.958 1.00 88.44 267 LEU A C 1
ATOM 2149 O O . LEU A 1 267 ? 1.629 -3.295 24.841 1.00 88.44 267 LEU A O 1
ATOM 2153 N N . GLU A 1 268 ? 2.243 -2.675 26.902 1.00 86.06 268 GLU A N 1
ATOM 2154 C CA . GLU A 1 268 ? 3.676 -2.959 26.725 1.00 86.06 268 GLU A CA 1
ATOM 2155 C C . GLU A 1 268 ? 4.076 -4.393 27.105 1.00 86.06 268 GLU A C 1
ATOM 2157 O O . GLU A 1 268 ? 5.164 -4.840 26.757 1.00 86.06 268 GLU A O 1
ATOM 2162 N N . LYS A 1 269 ? 3.219 -5.117 27.833 1.00 88.19 269 LYS A N 1
ATOM 2163 C CA . LYS A 1 269 ? 3.529 -6.421 28.447 1.00 88.19 269 LYS A CA 1
ATOM 2164 C C . LYS A 1 269 ? 2.759 -7.587 27.832 1.00 88.19 269 LYS A C 1
ATOM 2166 O O . LYS A 1 269 ? 3.125 -8.738 28.050 1.00 88.19 269 LYS A O 1
ATOM 2171 N N . SER A 1 270 ? 1.681 -7.312 27.108 1.00 88.75 270 SER A N 1
ATOM 2172 C CA . SER A 1 270 ? 0.782 -8.324 26.557 1.00 88.75 270 SER A CA 1
ATOM 2173 C C . SER A 1 270 ? 0.472 -8.039 25.092 1.00 88.75 270 SER A C 1
ATOM 2175 O O . SER A 1 270 ? 0.568 -6.902 24.632 1.00 88.75 270 SER A O 1
ATOM 2177 N N . SER A 1 271 ? 0.095 -9.079 24.344 1.00 90.06 271 SER A N 1
ATOM 2178 C CA . SER A 1 271 ? -0.273 -8.919 22.935 1.00 90.06 271 SER A CA 1
ATOM 2179 C C . SER A 1 271 ? -1.494 -7.991 22.803 1.00 90.06 271 SER A C 1
ATOM 2181 O O . SER A 1 271 ? -2.492 -8.210 23.501 1.00 90.06 271 SER A O 1
ATOM 2183 N N . PRO A 1 272 ? -1.481 -7.006 21.881 1.00 92.38 272 PRO A N 1
ATOM 2184 C CA . PRO A 1 272 ? -2.632 -6.141 21.620 1.00 92.38 272 PRO A CA 1
ATOM 2185 C C . PRO A 1 272 ? -3.920 -6.926 21.354 1.00 92.38 272 PRO A C 1
ATOM 2187 O O . PRO A 1 272 ? -4.975 -6.594 21.892 1.00 92.38 272 PRO A O 1
ATOM 2190 N N . ARG A 1 273 ? -3.836 -8.025 20.594 1.00 89.56 273 ARG A N 1
ATOM 2191 C CA . ARG A 1 273 ? -4.982 -8.896 20.303 1.00 89.56 273 ARG A CA 1
ATOM 2192 C C . ARG A 1 273 ? -5.566 -9.541 21.558 1.00 89.56 273 ARG A C 1
ATOM 2194 O O . ARG A 1 273 ? -6.787 -9.600 21.706 1.00 89.56 273 ARG A O 1
ATOM 2201 N N . GLN A 1 274 ? -4.713 -9.979 22.485 1.00 89.88 274 GLN A N 1
ATOM 2202 C CA . GLN A 1 274 ? -5.167 -10.505 23.772 1.00 89.88 274 GLN A CA 1
ATOM 2203 C C . GLN A 1 274 ? -5.882 -9.412 24.567 1.00 89.88 274 GLN A C 1
ATOM 2205 O O . GLN A 1 274 ? -7.009 -9.634 25.004 1.00 89.88 274 GLN A O 1
ATOM 2210 N N . ILE A 1 275 ? -5.295 -8.221 24.691 1.00 90.81 275 ILE A N 1
ATOM 2211 C CA . ILE A 1 275 ? -5.910 -7.097 25.413 1.00 90.81 275 ILE A CA 1
ATOM 2212 C C . ILE A 1 275 ? -7.278 -6.749 24.812 1.00 90.81 275 ILE A C 1
ATOM 2214 O O . ILE A 1 275 ? -8.265 -6.649 25.542 1.00 90.81 275 ILE A O 1
ATOM 2218 N N . LEU A 1 276 ? -7.368 -6.637 23.482 1.00 90.12 276 LEU A N 1
ATOM 2219 C CA . LEU A 1 276 ? -8.626 -6.344 22.797 1.00 90.12 276 LEU A CA 1
ATOM 2220 C C . LEU A 1 276 ? -9.691 -7.411 23.079 1.00 90.12 276 LEU A C 1
ATOM 2222 O O . LEU A 1 276 ? -10.820 -7.055 23.410 1.00 90.12 276 LEU A O 1
ATOM 2226 N N . SER A 1 277 ? -9.336 -8.699 23.030 1.00 88.81 277 SER A N 1
ATOM 2227 C CA . SER A 1 277 ? -10.282 -9.786 23.319 1.00 88.81 277 SER A CA 1
ATOM 2228 C C . SER A 1 277 ? -10.833 -9.732 24.753 1.00 88.81 277 SER A C 1
ATOM 2230 O O . SER A 1 277 ? -12.031 -9.924 24.961 1.00 88.81 277 SER A O 1
ATOM 2232 N N . HIS A 1 278 ? -10.002 -9.379 25.742 1.00 88.69 278 HIS A N 1
ATOM 2233 C CA . HIS A 1 278 ? -10.438 -9.214 27.133 1.00 88.69 278 HIS A CA 1
ATOM 2234 C C . HIS A 1 278 ? -11.361 -7.999 27.295 1.00 88.69 278 HIS A C 1
ATOM 2236 O O . HIS A 1 278 ? -12.383 -8.077 27.986 1.00 88.69 278 HIS A O 1
ATOM 2242 N N . ILE A 1 279 ? -11.039 -6.883 26.630 1.00 85.75 279 ILE A N 1
ATOM 2243 C CA . ILE A 1 279 ? -11.885 -5.684 26.612 1.00 85.75 279 ILE A CA 1
ATOM 2244 C C . ILE A 1 279 ? -13.245 -6.006 25.976 1.00 85.75 279 ILE A C 1
ATOM 2246 O O . ILE A 1 279 ? -14.281 -5.715 26.572 1.00 85.75 279 ILE A O 1
ATOM 2250 N N . GLN A 1 280 ? -13.264 -6.670 24.819 1.00 82.81 280 GLN A N 1
ATOM 2251 C CA . GLN A 1 280 ? -14.495 -7.058 24.123 1.00 82.81 280 GLN A CA 1
ATOM 2252 C C . GLN A 1 280 ? -15.343 -8.045 24.934 1.00 82.81 280 GLN A C 1
ATOM 2254 O O . GLN A 1 280 ? -16.560 -7.880 25.014 1.00 82.81 280 GLN A O 1
ATOM 2259 N N . ALA A 1 281 ? -14.726 -9.024 25.602 1.00 82.50 281 ALA A N 1
ATOM 2260 C CA . ALA A 1 281 ? -15.434 -9.934 26.503 1.00 82.50 281 ALA A CA 1
ATOM 2261 C C . ALA A 1 281 ? -16.065 -9.189 27.694 1.00 82.50 281 ALA A C 1
ATOM 2263 O O . ALA A 1 281 ? -17.170 -9.518 28.125 1.00 82.50 281 ALA A O 1
ATOM 2264 N N . THR A 1 282 ? -15.390 -8.158 28.210 1.00 76.62 282 THR A N 1
ATOM 2265 C CA . THR A 1 282 ? -15.914 -7.307 29.291 1.00 76.62 282 THR A CA 1
ATOM 2266 C C . THR A 1 282 ? -17.110 -6.476 28.825 1.00 76.62 282 THR A C 1
ATOM 2268 O O . THR A 1 282 ? -18.085 -6.344 29.562 1.00 76.62 282 THR A O 1
ATOM 2271 N N . ILE A 1 283 ? -17.058 -5.950 27.598 1.00 74.38 283 ILE A N 1
ATOM 2272 C CA . ILE A 1 283 ? -18.146 -5.170 26.989 1.00 74.38 283 ILE A CA 1
ATOM 2273 C C . ILE A 1 283 ? -19.353 -6.056 26.701 1.00 74.38 283 ILE A C 1
ATOM 2275 O O . ILE A 1 283 ? -20.461 -5.698 27.080 1.00 74.38 283 ILE A O 1
ATOM 2279 N N . SER A 1 284 ? -19.137 -7.235 26.113 1.00 71.88 284 SER A N 1
ATOM 2280 C CA . SER A 1 284 ? -20.210 -8.177 25.754 1.00 71.88 284 SER A CA 1
ATOM 2281 C C . SER A 1 284 ? -21.010 -8.650 26.970 1.00 71.88 284 SER A C 1
ATOM 2283 O O . SER A 1 284 ? -22.193 -8.931 26.863 1.00 71.88 284 SER A O 1
ATOM 2285 N N . LYS A 1 285 ? -20.384 -8.711 28.153 1.00 71.25 285 LYS A N 1
ATOM 2286 C CA . LYS A 1 285 ? -21.075 -9.018 29.418 1.00 71.25 285 LYS A CA 1
ATOM 2287 C C . LYS A 1 285 ? -21.940 -7.868 29.945 1.00 71.25 285 LYS A C 1
ATOM 2289 O O . LYS A 1 285 ? -22.744 -8.092 30.842 1.00 71.25 285 LYS A O 1
ATOM 2294 N N . LYS A 1 286 ? -21.700 -6.636 29.487 1.00 66.19 286 LYS A N 1
ATOM 2295 C CA . LYS A 1 286 ? -22.257 -5.397 30.055 1.00 66.19 286 LYS A CA 1
ATOM 2296 C C . LYS A 1 286 ? -23.143 -4.620 29.075 1.00 66.19 286 LYS A C 1
ATOM 2298 O O . LYS A 1 286 ? -23.807 -3.684 29.503 1.00 66.19 286 LYS A O 1
ATOM 2303 N N . MET A 1 287 ? -23.141 -4.967 27.788 1.00 64.75 287 MET A N 1
ATOM 2304 C CA . MET A 1 287 ? -23.989 -4.366 26.757 1.00 64.75 287 MET A CA 1
ATOM 2305 C C . MET A 1 287 ? -24.669 -5.467 25.940 1.00 64.75 287 MET A C 1
ATOM 2307 O O . MET A 1 287 ? -23.990 -6.338 25.404 1.00 64.75 287 MET A O 1
ATOM 2311 N N . ASP A 1 288 ? -25.995 -5.387 25.797 1.00 55.53 288 ASP A N 1
ATOM 2312 C CA . ASP A 1 288 ? -26.809 -6.435 25.160 1.00 55.53 288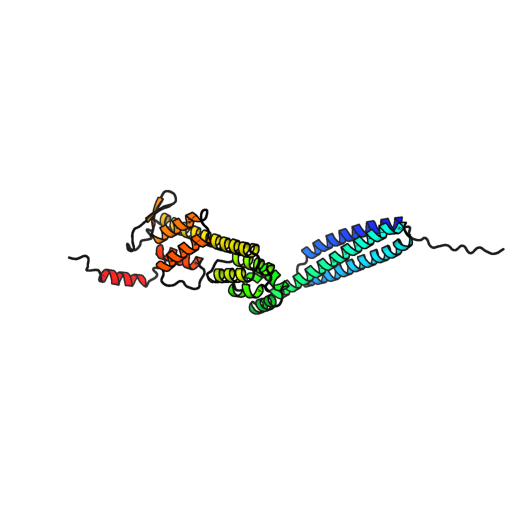 ASP A CA 1
ATOM 2313 C C . ASP A 1 288 ? -26.736 -6.456 23.622 1.00 55.53 288 ASP A C 1
ATOM 2315 O O . ASP A 1 288 ? -27.219 -7.399 22.996 1.00 55.53 288 ASP A O 1
ATOM 2319 N N . LYS A 1 289 ? -26.143 -5.438 22.977 1.00 55.78 289 LYS A N 1
ATOM 2320 C CA . LYS A 1 289 ? -25.985 -5.392 21.513 1.00 55.78 289 LYS A CA 1
ATOM 2321 C C . LYS A 1 289 ? -24.659 -4.762 21.099 1.00 55.78 289 LYS A C 1
ATOM 2323 O O . LYS A 1 289 ? -24.441 -3.566 21.285 1.00 55.78 289 LYS A O 1
ATOM 2328 N N . ILE A 1 290 ? -23.803 -5.571 20.480 1.00 55.53 290 ILE A N 1
ATOM 2329 C CA . ILE A 1 290 ? -22.707 -5.088 19.640 1.00 55.53 290 ILE A CA 1
ATOM 2330 C C . ILE A 1 290 ? -23.324 -4.718 18.289 1.00 55.53 290 ILE A C 1
ATOM 2332 O O . ILE A 1 290 ? -23.846 -5.582 17.589 1.00 55.53 290 ILE A O 1
ATOM 2336 N N . CYS A 1 291 ? -23.321 -3.429 17.953 1.00 55.25 291 CYS A N 1
ATOM 2337 C CA . CYS A 1 291 ? -23.736 -2.958 16.634 1.00 55.25 291 CYS A CA 1
ATOM 2338 C C . CYS A 1 291 ? -22.599 -3.144 15.623 1.00 55.25 291 CYS A C 1
ATOM 2340 O O . CYS A 1 291 ? -21.427 -3.083 15.994 1.00 55.25 291 CYS A O 1
ATOM 2342 N N . ASP A 1 292 ? -22.945 -3.309 14.348 1.00 54.91 292 ASP A N 1
ATOM 2343 C CA . ASP A 1 292 ? -21.984 -3.428 13.247 1.00 54.91 292 ASP A CA 1
ATOM 2344 C C . ASP A 1 292 ? -21.388 -2.044 12.914 1.00 54.91 292 ASP A C 1
ATOM 2346 O O . ASP A 1 292 ? -21.780 -1.347 11.983 1.00 54.91 292 ASP A O 1
ATOM 2350 N N . GLU A 1 293 ? -20.517 -1.564 13.798 1.00 67.06 293 GLU A N 1
ATOM 2351 C CA . GLU A 1 293 ? -19.852 -0.265 13.713 1.00 67.06 293 GLU A CA 1
ATOM 2352 C C . GLU A 1 293 ? -18.390 -0.376 14.164 1.00 67.06 293 GLU A C 1
ATOM 2354 O O . GLU A 1 293 ? -17.969 -1.393 14.718 1.00 67.06 293 GLU A O 1
ATOM 2359 N N . SER A 1 294 ? -17.610 0.689 13.968 1.00 77.12 294 SER A N 1
ATOM 2360 C CA . SER A 1 294 ? -16.225 0.779 14.446 1.00 77.12 294 SER A CA 1
ATOM 2361 C C . SER A 1 294 ? -16.068 0.318 15.900 1.00 77.12 294 SER A C 1
ATOM 2363 O O . SER A 1 294 ? -16.779 0.788 16.794 1.00 77.12 294 SER A O 1
ATOM 2365 N N . VAL A 1 295 ? -15.080 -0.550 16.157 1.00 81.75 295 VAL A N 1
ATOM 2366 C CA . VAL A 1 295 ? -14.791 -1.055 17.510 1.00 81.75 295 VAL A CA 1
ATOM 2367 C C . VAL A 1 295 ? -14.433 0.104 18.446 1.00 81.75 295 VAL A C 1
ATOM 2369 O O . VAL A 1 295 ? -14.826 0.103 19.613 1.00 81.75 295 VAL A O 1
ATOM 2372 N N . LEU A 1 296 ? -13.772 1.153 17.936 1.00 78.50 296 LEU A N 1
ATOM 2373 C CA . LEU A 1 296 ? -13.509 2.365 18.711 1.00 78.50 296 LEU A CA 1
ATOM 2374 C C . LEU A 1 296 ? -14.811 3.042 19.151 1.00 78.50 296 LEU A C 1
ATOM 2376 O O . LEU A 1 296 ? -14.913 3.477 20.297 1.00 78.50 296 LEU A O 1
ATOM 2380 N N . ASN A 1 297 ? -15.803 3.140 18.265 1.00 78.88 297 ASN A N 1
ATOM 2381 C CA . ASN A 1 297 ? -17.085 3.771 18.581 1.00 78.88 297 ASN A CA 1
ATOM 2382 C C . ASN A 1 297 ? -17.889 2.955 19.591 1.00 78.88 297 ASN A C 1
ATOM 2384 O O . ASN A 1 297 ? -18.399 3.537 20.549 1.00 78.88 297 ASN A O 1
ATOM 2388 N N . GLN A 1 298 ? -17.917 1.628 19.453 1.00 75.56 298 GLN A N 1
ATOM 2389 C CA . GLN A 1 298 ? -18.538 0.744 20.445 1.00 75.56 298 GLN A CA 1
ATOM 2390 C C . GLN A 1 298 ? -17.915 0.954 21.831 1.00 75.56 298 GLN A C 1
ATOM 2392 O O . GLN A 1 298 ? -18.615 1.138 22.827 1.00 75.56 298 GLN A O 1
ATOM 2397 N N . ILE A 1 299 ? -16.582 1.023 21.897 1.00 77.25 299 ILE A N 1
ATOM 2398 C CA . ILE A 1 299 ? -15.857 1.218 23.155 1.00 77.25 299 ILE A CA 1
ATOM 2399 C C . ILE A 1 299 ? -16.068 2.632 23.707 1.00 77.25 299 ILE A C 1
ATOM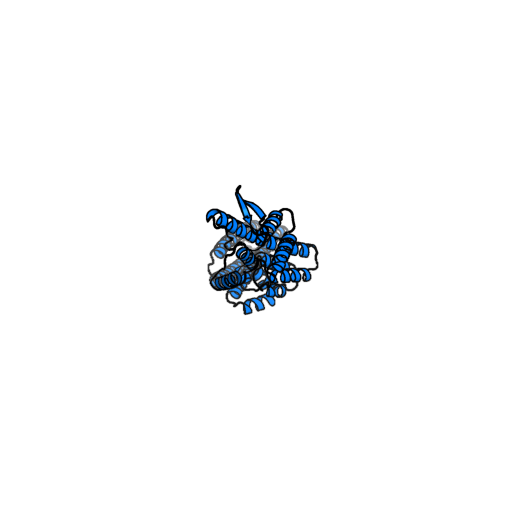 2401 O O . ILE A 1 299 ? -16.279 2.799 24.908 1.00 77.25 299 ILE A O 1
ATOM 2405 N N . LYS A 1 300 ? -16.089 3.667 22.860 1.00 78.56 300 LYS A N 1
ATOM 2406 C CA . LYS A 1 300 ? -16.431 5.039 23.274 1.00 78.56 300 LYS A CA 1
ATOM 2407 C C . LYS A 1 300 ? -17.849 5.128 23.834 1.00 78.56 300 LYS A C 1
ATOM 2409 O O . LYS A 1 300 ? -18.050 5.835 24.825 1.00 78.56 300 LYS A O 1
ATOM 2414 N N . ARG A 1 301 ? -18.816 4.423 23.235 1.00 74.38 301 ARG A N 1
ATOM 2415 C CA . ARG A 1 301 ? -20.197 4.320 23.734 1.00 74.38 301 ARG A CA 1
ATOM 2416 C C . ARG A 1 301 ? -20.235 3.616 25.080 1.00 74.38 301 ARG A C 1
ATOM 2418 O O . ARG A 1 301 ? -20.820 4.161 26.007 1.00 74.38 301 ARG A O 1
ATOM 2425 N N . PHE A 1 302 ? -19.540 2.491 25.224 1.00 75.81 302 PHE A N 1
ATOM 2426 C CA . PHE A 1 302 ? -19.417 1.781 26.496 1.00 75.81 302 PHE A CA 1
ATOM 2427 C C . PHE A 1 302 ? -18.815 2.663 27.598 1.00 75.81 302 PHE A C 1
ATOM 2429 O O . PHE A 1 302 ? -19.401 2.811 28.667 1.00 75.81 302 PHE A O 1
ATOM 2436 N N . ILE A 1 303 ? -17.685 3.322 27.324 1.00 73.94 303 ILE A N 1
ATOM 2437 C CA . ILE A 1 303 ? -17.059 4.271 28.253 1.00 73.94 303 ILE A CA 1
ATOM 2438 C C . ILE A 1 303 ? -18.047 5.395 28.583 1.00 73.94 303 ILE A C 1
ATOM 2440 O O . ILE A 1 303 ? -18.238 5.722 29.747 1.00 73.94 303 ILE A O 1
ATOM 2444 N N . SER A 1 304 ? -18.721 5.966 27.585 1.00 71.31 304 SER A N 1
ATOM 2445 C CA . SER A 1 304 ? -19.709 7.027 27.811 1.00 71.31 304 SER A CA 1
ATOM 2446 C C . SER A 1 304 ? -20.903 6.557 28.637 1.00 71.31 304 SER A C 1
ATOM 2448 O O . SER A 1 304 ? -21.374 7.330 29.463 1.00 71.31 304 SER A O 1
ATOM 2450 N N . HIS A 1 305 ? -21.355 5.315 28.466 1.00 69.31 305 HIS A N 1
ATOM 2451 C CA . HIS A 1 305 ? -22.404 4.701 29.275 1.00 69.31 305 HIS A CA 1
ATOM 2452 C C . HIS A 1 305 ? -21.947 4.546 30.730 1.00 69.31 305 HIS A C 1
ATOM 2454 O O . HIS A 1 305 ? -22.641 4.981 31.643 1.00 69.31 305 HIS A O 1
ATOM 2460 N N . LEU A 1 306 ? -20.725 4.050 30.947 1.00 70.38 306 LEU A N 1
ATOM 2461 C CA . LEU A 1 306 ? -20.124 3.957 32.280 1.00 70.38 306 LEU A CA 1
ATOM 2462 C C . LEU A 1 306 ? -19.909 5.328 32.946 1.00 70.38 306 LEU A C 1
ATOM 2464 O O . LEU A 1 306 ? -19.983 5.423 34.167 1.00 70.38 306 LEU A O 1
ATOM 2468 N N . PHE A 1 307 ? -19.648 6.383 32.168 1.00 62.44 307 PHE A N 1
ATOM 2469 C CA . PHE A 1 307 ? -19.513 7.765 32.652 1.00 62.44 307 PHE A CA 1
ATOM 2470 C C . PHE A 1 307 ? -20.823 8.580 32.603 1.00 62.44 307 PHE A C 1
ATOM 2472 O O . PHE A 1 307 ? -20.801 9.763 32.938 1.00 62.44 307 PHE A O 1
ATOM 2479 N N . GLY A 1 308 ? -21.950 7.989 32.189 1.00 59.09 308 GLY A N 1
ATOM 2480 C CA . GLY A 1 308 ? -23.281 8.610 32.241 1.00 59.09 308 GLY A CA 1
ATOM 2481 C C . GLY A 1 308 ? -23.626 9.642 31.151 1.00 59.09 308 GLY A C 1
ATOM 2482 O O . GLY A 1 308 ? -24.557 10.419 31.336 1.00 59.09 308 GLY A O 1
ATOM 2483 N N . TYR A 1 309 ? -22.928 9.693 30.009 1.00 46.28 309 TYR A N 1
ATOM 2484 C CA . TYR A 1 309 ? -23.081 10.790 29.032 1.00 46.28 309 TYR A CA 1
ATOM 2485 C C . TYR A 1 309 ? -24.129 10.581 27.921 1.00 46.28 309 TYR A C 1
ATOM 2487 O O . TYR A 1 309 ? -23.876 11.018 26.811 1.00 46.28 309 TYR A O 1
ATOM 2495 N N . HIS A 1 310 ? -25.295 9.978 28.172 1.00 42.69 310 HIS A N 1
ATOM 2496 C CA . HIS A 1 310 ? -26.520 10.211 27.369 1.00 42.69 310 HIS A CA 1
ATOM 2497 C C . HIS A 1 310 ? -27.768 9.950 28.238 1.00 42.69 310 HIS A C 1
ATOM 2499 O O . HIS A 1 310 ? -28.532 9.018 28.021 1.00 42.69 310 HIS A O 1
ATOM 2505 N N . GLN A 1 311 ? -27.971 10.785 29.259 1.00 46.19 311 GLN A N 1
ATOM 2506 C CA . GLN A 1 311 ? -29.299 11.016 29.838 1.00 46.19 311 GLN A CA 1
ATOM 2507 C C . GLN A 1 311 ? -29.958 12.204 29.115 1.00 46.19 311 GLN A C 1
ATOM 2509 O O . GLN A 1 311 ? -30.135 13.278 29.691 1.00 46.19 311 GLN A O 1
ATOM 2514 N N . SER A 1 312 ? -30.291 12.040 27.829 1.00 43.25 312 SER A N 1
ATOM 2515 C CA . SER A 1 312 ? -31.240 12.930 27.149 1.00 43.25 312 SER A CA 1
ATOM 2516 C C . SER A 1 312 ? -32.655 12.356 27.282 1.00 43.25 312 SER A C 1
ATOM 2518 O O . SER A 1 312 ? -32.981 11.331 26.695 1.00 43.25 312 SER A O 1
ATOM 2520 N N . GLN A 1 313 ? -33.441 13.057 28.099 1.00 40.50 313 GLN A N 1
ATOM 2521 C CA . GLN A 1 313 ? -34.898 13.067 28.305 1.00 40.50 313 GLN A CA 1
ATOM 2522 C C . GLN A 1 313 ? -35.652 11.793 28.747 1.00 40.50 313 GLN A C 1
ATOM 2524 O O . GLN A 1 313 ? -36.352 11.906 29.753 1.00 40.50 313 GLN A O 1
ATOM 2529 N N . ASP A 1 314 ? -35.492 10.613 28.143 1.00 40.59 314 ASP A N 1
ATOM 2530 C CA . ASP A 1 314 ? -36.384 9.466 28.451 1.00 40.59 314 ASP A CA 1
ATOM 2531 C C . ASP A 1 314 ? -36.064 8.762 29.783 1.00 40.59 314 ASP A C 1
ATOM 2533 O O . ASP A 1 314 ? -36.943 8.462 30.586 1.00 40.59 314 ASP A O 1
ATOM 2537 N N . THR A 1 315 ? -34.787 8.596 30.125 1.00 45.50 315 THR A N 1
ATOM 2538 C CA . THR A 1 315 ? -34.369 7.900 31.362 1.00 45.50 315 THR A CA 1
ATOM 2539 C C . THR A 1 315 ? -34.666 8.685 32.645 1.00 45.50 315 THR A C 1
ATOM 2541 O O . THR A 1 315 ? -34.560 8.152 33.745 1.00 45.50 315 THR A O 1
ATOM 2544 N N . ARG A 1 316 ? -35.073 9.954 32.527 1.00 47.09 316 ARG A N 1
ATOM 2545 C CA . ARG A 1 316 ? -35.515 10.813 33.636 1.00 47.09 316 ARG A CA 1
ATOM 2546 C C . ARG A 1 316 ? -36.862 10.356 34.215 1.00 47.09 316 ARG A C 1
ATOM 2548 O O . ARG A 1 316 ? -37.105 10.581 35.398 1.00 47.09 316 ARG A O 1
ATOM 2555 N N . GLN A 1 317 ? -37.693 9.708 33.396 1.00 46.94 317 GLN A N 1
ATOM 2556 C CA . GLN A 1 317 ? -39.020 9.217 33.772 1.00 46.94 317 GLN A CA 1
ATOM 2557 C C . GLN A 1 317 ? -38.963 7.824 34.420 1.00 46.94 317 GLN A C 1
ATOM 2559 O O . GLN A 1 317 ? -39.650 7.583 35.409 1.00 46.94 317 GLN A O 1
ATOM 2564 N N . ASP A 1 318 ? -38.054 6.946 33.995 1.00 39.72 318 ASP A N 1
ATOM 2565 C CA . ASP A 1 318 ? -37.904 5.617 34.613 1.00 39.72 318 ASP A CA 1
ATOM 2566 C C . ASP A 1 318 ? -37.313 5.666 36.038 1.00 39.72 318 ASP A C 1
ATOM 2568 O O . ASP A 1 318 ? -37.612 4.817 36.879 1.00 39.72 318 ASP A O 1
ATOM 2572 N N . TYR A 1 319 ? -36.523 6.695 36.371 1.00 49.44 319 TYR A N 1
ATOM 2573 C CA . TYR A 1 319 ? -36.092 6.939 37.756 1.00 49.44 319 TYR A CA 1
ATOM 2574 C C . TYR A 1 319 ? -37.188 7.567 38.634 1.00 49.44 319 TYR A C 1
ATOM 2576 O O . TYR A 1 319 ? -37.161 7.369 39.850 1.00 49.44 319 TYR A O 1
ATOM 2584 N N . GLN A 1 320 ? -38.161 8.283 38.052 1.00 46.44 320 GLN A N 1
ATOM 2585 C CA . GLN A 1 320 ? -39.394 8.655 38.762 1.00 46.44 320 GLN A CA 1
ATOM 2586 C C . GLN A 1 320 ? -40.222 7.399 39.071 1.00 46.44 320 GLN A C 1
ATOM 2588 O O . GLN A 1 320 ? -40.583 7.192 40.226 1.00 46.44 320 GLN A O 1
ATOM 2593 N N . TYR A 1 321 ? -40.379 6.498 38.096 1.00 44.59 321 TYR A N 1
ATOM 2594 C CA . TYR A 1 321 ? -41.060 5.210 38.266 1.00 44.59 321 TYR A CA 1
ATOM 2595 C C . TYR A 1 321 ? -40.410 4.313 39.342 1.00 44.59 321 TYR A C 1
ATOM 2597 O O . TYR A 1 321 ? -41.098 3.753 40.193 1.00 44.59 321 TYR A O 1
ATOM 2605 N N . LEU A 1 322 ? -39.076 4.216 39.380 1.00 42.34 322 LEU A N 1
ATOM 2606 C CA . LEU A 1 322 ? -38.363 3.426 40.396 1.00 42.34 322 LEU A CA 1
ATOM 2607 C C . LEU A 1 322 ? -38.364 4.059 41.802 1.00 42.34 322 LEU A C 1
ATOM 2609 O O . LEU A 1 322 ? -38.343 3.318 42.781 1.00 42.34 322 LEU A O 1
ATOM 2613 N N . ASN A 1 323 ? -38.412 5.391 41.940 1.00 45.84 323 ASN A N 1
ATOM 2614 C CA . ASN A 1 323 ? -38.539 6.050 43.252 1.00 45.84 323 ASN A CA 1
ATOM 2615 C C . ASN A 1 323 ? -39.952 5.921 43.838 1.00 45.84 323 ASN A C 1
ATOM 2617 O O . ASN A 1 323 ? -40.102 5.836 45.055 1.00 45.84 323 ASN A O 1
ATOM 2621 N N . GLU A 1 324 ? -40.974 5.864 42.986 1.00 50.41 324 GLU A N 1
ATOM 2622 C CA . GLU A 1 324 ? -42.364 5.624 43.392 1.00 50.41 324 GLU A CA 1
ATOM 2623 C C . GLU A 1 324 ? -42.616 4.150 43.777 1.00 50.41 324 GLU A C 1
ATOM 2625 O O . GLU A 1 324 ? -43.449 3.867 44.636 1.00 50.41 324 GLU A O 1
ATOM 2630 N N . LEU A 1 325 ? -41.841 3.209 43.220 1.00 42.69 325 LEU A N 1
ATOM 2631 C CA . LEU A 1 325 ? -41.899 1.763 43.503 1.00 42.69 325 LEU A CA 1
ATOM 2632 C C . LEU A 1 325 ? -40.993 1.279 44.647 1.00 42.69 325 LEU A C 1
ATOM 2634 O O . LEU A 1 325 ? -40.953 0.079 44.931 1.00 42.69 325 LEU A O 1
ATOM 2638 N N . LEU A 1 326 ? -40.290 2.180 45.338 1.00 43.91 326 LEU A N 1
ATOM 2639 C CA . LEU A 1 326 ? -39.448 1.853 46.494 1.00 43.91 326 LEU A CA 1
ATOM 2640 C C . LEU A 1 326 ? -40.088 2.116 47.883 1.00 43.91 326 LEU A C 1
ATOM 2642 O O . LEU A 1 326 ? -39.360 2.523 48.794 1.00 43.91 326 LEU A O 1
ATOM 2646 N N . PRO A 1 327 ? -41.374 1.809 48.172 1.00 49.19 327 PRO A N 1
ATOM 2647 C CA . PRO A 1 327 ? -41.764 1.517 49.545 1.00 49.19 327 PRO A CA 1
ATOM 2648 C C . PRO A 1 327 ? -41.308 0.083 49.859 1.00 49.19 327 PRO A C 1
ATOM 2650 O O . PRO A 1 327 ? -42.025 -0.883 49.604 1.00 49.19 327 PRO A O 1
ATOM 2653 N N . GLY A 1 328 ? -40.070 -0.094 50.344 1.00 47.59 328 GLY A N 1
ATOM 2654 C CA . GLY A 1 328 ? -39.566 -1.463 50.503 1.00 47.59 328 GLY A CA 1
ATOM 2655 C C . GLY A 1 328 ? -38.172 -1.738 51.068 1.00 47.59 328 GLY A C 1
ATOM 2656 O O . GLY A 1 328 ? -37.673 -2.839 50.847 1.00 47.59 328 GLY A O 1
ATOM 2657 N N . ARG A 1 329 ? -37.543 -0.845 51.842 1.00 34.88 329 ARG A N 1
ATOM 2658 C CA . ARG A 1 329 ? -36.705 -1.316 52.967 1.00 34.88 329 ARG A CA 1
ATOM 2659 C C . ARG A 1 329 ? -37.575 -1.178 54.218 1.00 34.88 329 ARG A C 1
ATOM 2661 O O . ARG A 1 329 ? -37.902 -0.071 54.613 1.00 34.88 329 ARG A O 1
ATOM 2668 N N . ARG A 1 330 ? -38.073 -2.343 54.646 1.00 39.44 330 ARG A N 1
ATOM 2669 C CA . ARG A 1 330 ? -39.299 -2.624 55.423 1.00 39.44 330 ARG A CA 1
ATOM 2670 C C . ARG A 1 330 ? -39.250 -2.109 56.879 1.00 39.44 330 ARG A C 1
ATOM 2672 O O . ARG A 1 330 ? -38.148 -2.089 57.416 1.00 39.44 330 ARG A O 1
ATOM 2679 N N . PRO A 1 331 ? -40.425 -2.083 57.546 1.00 45.31 331 PRO A N 1
ATOM 2680 C CA . PRO A 1 331 ? -41.123 -0.891 58.063 1.00 45.31 331 PRO A CA 1
ATOM 2681 C C . PRO A 1 331 ? -40.272 0.112 58.850 1.00 45.31 331 PRO A C 1
ATOM 2683 O O . PRO A 1 331 ? -39.291 -0.308 59.501 1.00 45.31 331 PRO A O 1
#

Secondary structure (DSSP, 8-state):
-----------PPPHHHHHHHHHHHHHHHHHHHHHHHHHHHT--SHHHHHHHHHHHHHHHHHHHHHHHHHHHHHGGGGGGGHHHHHHHHHHHHHHHHHHHHHHHHHHHHHHHHHHHHS-HHHHHHHHHH-HHHHHHHHH-HHHHTTS-GGGGGGGSTT-HHHHHHHHHHHHHSPP-HHHHHHHHHHHHS---HHHHHHHHHHHHHHHHHHHHHHHHHHHHHHHHHHHT---S-SS--SS-PEEEEETTEEEEE-HHHHHHHHHHTTTTTS-HHHHHHHHHHHHHTT-S---SS-HHHHHHHHHHHHTT----STHHHHHHHHHHT---S--

Radius of gyration: 35.7 Å; chains: 1; bounding box: 97×41×129 Å

Organism: Legionella hackeliae (NCBI:txid449)

pLDDT: mean 81.14, std 17.36, range [32.22, 97.0]

Foldseek 3Di:
DDDDDPPPDDDQQDLVNLVVVVVVLLVVVVVLVVVLVVVCVVQPDLVSNVVSLVVSLVVLVVSLVVLVVSLVSLVVVPPRSVVVNVVSVVSSVVSVVVNVVSVVVSVLVVLVVVLVPDALVRLLVCLLVDVSSLLVCLVDLVSVVSDDLLSQLSNQPLPLVSLLSVLLSLLVDFDFPSSVVSLVSSCVSDDDPVSNVSSVVSVLSNLLVLLVLLLVLLLVLVVVCVVVVPPLCPDPDDDDFDFDQDPNDTDGFHPLSVQLNVLSVCSVPDGSVVSLVSNVVSLVVVDVDDDRDRPSVSSSVVSCVRSVPDPDDPVVVVVVVVVVVPPDPDD

Sequence (331 aa):
MQAKTENVESPGISLRDLENKFRTYTLDCGFFRARQRVKFDDANNLTTFEQLHRETIKEVNEQIAFVGAQSVQAKKFGEDGTDLCMRMNNEIGRQRKYIQSLETQLAEKQLIATLHSLNADQLFEETKSNKAAALLVARIPEFAAKIANSQLPLLTHQDPELVKAFTTVLTSREYTLEAATVYGSFRKLVDLESDKLFIDNQENESIRQLLVKISEYLEKKLNTSIQMKTIPWSLGYFGSRHKLMHKNQSIAVPQGIFELKTQLQQLEKSSPRQILSHIQATISKKMDKICDESVLNQIKRFISHLFGYHQSQDTRQDYQYLNELLPGRRP